Protein AF-A0A550CZZ5-F1 (afdb_monomer)

Mean predicted aligned error: 22.9 Å

Structure (mmCIF, N/CA/C/O backbone):
data_AF-A0A550CZZ5-F1
#
_entry.id   AF-A0A550CZZ5-F1
#
loop_
_atom_site.group_PDB
_atom_site.id
_atom_site.type_symbol
_atom_site.label_atom_id
_atom_site.label_alt_id
_atom_site.label_comp_id
_atom_site.label_asym_id
_atom_site.label_entity_id
_atom_site.label_seq_id
_atom_site.pdbx_PDB_ins_code
_atom_site.Cartn_x
_atom_site.Cartn_y
_atom_site.Cartn_z
_atom_site.occupancy
_atom_site.B_iso_or_equiv
_atom_site.auth_seq_id
_atom_site.auth_comp_id
_atom_site.auth_asym_id
_atom_site.auth_atom_id
_atom_site.pdbx_PDB_model_num
ATOM 1 N N . MET A 1 1 ? 23.901 -0.865 -1.458 1.00 48.06 1 MET A N 1
ATOM 2 C CA . MET A 1 1 ? 23.180 0.371 -1.838 1.00 48.06 1 MET A CA 1
ATOM 3 C C . MET A 1 1 ? 22.510 0.320 -3.220 1.00 48.06 1 MET A C 1
ATOM 5 O O . MET A 1 1 ? 21.690 1.177 -3.478 1.00 48.06 1 MET A O 1
ATOM 9 N N . ALA A 1 2 ? 22.759 -0.675 -4.088 1.00 49.06 2 ALA A N 1
ATOM 10 C CA . ALA A 1 2 ? 22.128 -0.745 -5.422 1.00 49.06 2 ALA A CA 1
ATOM 11 C C . ALA A 1 2 ? 20.669 -1.271 -5.448 1.00 49.06 2 ALA A C 1
ATOM 13 O O . ALA A 1 2 ? 19.982 -1.155 -6.454 1.00 49.06 2 ALA A O 1
ATOM 14 N N . VAL A 1 3 ? 20.180 -1.869 -4.355 1.00 57.47 3 VAL A N 1
ATOM 15 C CA . VAL A 1 3 ? 18.831 -2.473 -4.313 1.00 57.47 3 VAL A CA 1
ATOM 16 C C . VAL A 1 3 ? 17.729 -1.416 -4.157 1.00 57.47 3 VAL A C 1
ATOM 18 O O . VAL A 1 3 ? 16.624 -1.602 -4.657 1.00 57.47 3 VAL A O 1
ATOM 21 N N . THR A 1 4 ? 18.017 -0.288 -3.502 1.00 60.34 4 THR A N 1
ATOM 22 C CA . THR A 1 4 ? 17.034 0.783 -3.261 1.00 60.34 4 THR A CA 1
ATOM 23 C C . THR A 1 4 ? 16.723 1.583 -4.525 1.00 60.34 4 THR A C 1
ATOM 25 O O . THR A 1 4 ? 15.585 1.997 -4.726 1.00 60.34 4 THR A O 1
ATOM 28 N N . THR A 1 5 ? 17.700 1.747 -5.419 1.00 65.19 5 THR A N 1
ATOM 29 C CA . THR A 1 5 ? 17.531 2.470 -6.689 1.00 65.19 5 THR A CA 1
ATOM 30 C C . THR A 1 5 ? 16.675 1.694 -7.690 1.00 65.19 5 THR A C 1
ATOM 32 O O . THR A 1 5 ? 15.824 2.277 -8.356 1.00 65.19 5 THR A O 1
ATOM 35 N N . GLU A 1 6 ? 16.847 0.370 -7.758 1.00 70.38 6 GLU A N 1
ATOM 36 C CA . GLU A 1 6 ? 16.007 -0.514 -8.583 1.00 70.38 6 GLU A CA 1
ATOM 37 C C . GLU A 1 6 ? 14.552 -0.533 -8.093 1.00 70.38 6 GLU A C 1
ATOM 39 O O . GLU A 1 6 ? 13.621 -0.485 -8.898 1.00 70.38 6 GLU A O 1
ATOM 44 N N . LEU A 1 7 ? 14.350 -0.555 -6.770 1.00 75.12 7 LEU A N 1
ATOM 45 C CA . LEU A 1 7 ? 13.017 -0.517 -6.168 1.00 75.12 7 LEU A CA 1
ATOM 46 C C . LEU A 1 7 ? 12.307 0.812 -6.467 1.00 75.12 7 LEU A C 1
ATOM 48 O O . LEU A 1 7 ? 11.161 0.807 -6.905 1.00 75.12 7 LEU A O 1
ATOM 52 N N . SER A 1 8 ? 13.024 1.931 -6.336 1.00 78.31 8 SER A N 1
ATOM 53 C CA . SER A 1 8 ? 12.514 3.269 -6.659 1.00 78.31 8 SER A CA 1
ATOM 54 C C . SER A 1 8 ? 12.090 3.388 -8.132 1.00 78.31 8 SER A C 1
ATOM 56 O O . SER A 1 8 ? 11.004 3.877 -8.432 1.00 78.31 8 SER A O 1
ATOM 58 N N . SER A 1 9 ? 12.874 2.839 -9.069 1.00 81.75 9 SER A N 1
ATOM 59 C CA . SER A 1 9 ? 12.495 2.823 -10.491 1.00 81.75 9 SER A CA 1
ATOM 60 C C . SER A 1 9 ? 11.228 1.997 -10.755 1.00 81.75 9 SER A C 1
ATOM 62 O O . SER A 1 9 ? 10.367 2.388 -11.548 1.00 81.75 9 SER A O 1
ATOM 64 N N . HIS A 1 10 ? 11.079 0.861 -10.071 1.00 86.12 10 HIS A N 1
ATOM 65 C CA . HIS A 1 10 ? 9.886 0.026 -10.183 1.00 86.12 10 HIS A CA 1
ATOM 66 C C . HIS A 1 10 ? 8.635 0.740 -9.652 1.00 86.12 10 HIS A C 1
ATOM 68 O O . HIS A 1 10 ? 7.578 0.714 -10.291 1.00 86.12 10 HIS A O 1
ATOM 74 N N . ASP A 1 11 ? 8.773 1.408 -8.511 1.00 86.62 11 ASP A N 1
ATOM 75 C CA . ASP A 1 11 ? 7.702 2.159 -7.867 1.00 86.62 11 ASP A CA 1
ATOM 76 C C . ASP A 1 11 ? 7.275 3.371 -8.709 1.00 86.62 11 ASP A C 1
ATOM 78 O O . ASP A 1 11 ? 6.078 3.630 -8.831 1.00 86.62 11 ASP A O 1
ATOM 82 N N . GLU A 1 12 ? 8.207 4.043 -9.394 1.00 88.06 12 GLU A N 1
ATOM 83 C CA . GLU A 1 12 ? 7.914 5.145 -10.324 1.00 88.06 12 GLU A CA 1
ATOM 84 C C . GLU A 1 12 ? 7.058 4.672 -11.510 1.00 88.06 12 GLU A C 1
ATOM 86 O O . GLU A 1 12 ? 6.019 5.262 -11.834 1.00 88.06 12 GLU A O 1
ATOM 91 N N . VAL A 1 13 ? 7.442 3.555 -12.137 1.00 88.69 13 VAL A N 1
ATOM 92 C CA . VAL A 1 13 ? 6.692 2.976 -13.262 1.00 88.69 13 VAL A CA 1
ATOM 93 C C . VAL A 1 13 ? 5.309 2.501 -12.815 1.00 88.69 13 VAL A C 1
ATOM 95 O O . VAL A 1 13 ? 4.320 2.687 -13.536 1.00 88.69 13 VAL A O 1
ATOM 98 N N . ASN A 1 14 ? 5.217 1.891 -11.634 1.00 91.19 14 ASN A N 1
ATOM 99 C CA . ASN A 1 14 ? 3.949 1.438 -11.077 1.00 91.19 14 ASN A CA 1
ATOM 100 C C . ASN A 1 14 ? 3.030 2.606 -10.727 1.00 91.19 14 ASN A C 1
ATOM 102 O O . ASN A 1 14 ? 1.848 2.548 -11.071 1.00 91.19 14 ASN A O 1
ATOM 106 N N . LEU A 1 15 ? 3.563 3.673 -10.125 1.00 92.31 15 LEU A N 1
ATOM 107 C CA . LEU A 1 15 ? 2.806 4.879 -9.810 1.00 92.31 15 LEU A CA 1
ATOM 108 C C . LEU A 1 15 ? 2.215 5.488 -11.081 1.00 92.31 15 LEU A C 1
ATOM 110 O O . LEU A 1 15 ? 1.005 5.692 -11.156 1.00 92.31 15 LEU A O 1
ATOM 114 N N . GLY A 1 16 ? 3.031 5.685 -12.120 1.00 90.12 16 GLY A N 1
ATOM 115 C CA . GLY A 1 16 ? 2.560 6.250 -13.385 1.00 90.12 16 GLY A CA 1
ATOM 116 C C . GLY A 1 16 ? 1.458 5.408 -14.043 1.00 90.12 16 GLY A C 1
ATOM 117 O O . GLY A 1 16 ? 0.488 5.945 -14.584 1.00 90.12 16 GLY A O 1
ATOM 118 N N . ARG A 1 17 ? 1.554 4.074 -13.968 1.00 92.19 17 ARG A N 1
ATOM 119 C CA . ARG A 1 17 ? 0.509 3.164 -14.471 1.00 92.19 17 ARG A CA 1
ATOM 120 C C . ARG A 1 17 ? -0.760 3.213 -13.627 1.00 92.19 17 ARG A C 1
ATOM 122 O O . ARG A 1 17 ? -1.856 3.169 -14.188 1.00 92.19 17 ARG A O 1
ATOM 129 N N . LEU A 1 18 ? -0.618 3.268 -12.306 1.00 93.69 18 LEU A N 1
ATOM 130 C CA . LEU A 1 18 ? -1.736 3.297 -11.374 1.00 93.69 18 LEU A CA 1
ATOM 131 C C . LEU A 1 18 ? -2.516 4.605 -11.495 1.00 93.69 18 LEU A C 1
ATOM 133 O O . LEU A 1 18 ? -3.732 4.549 -11.632 1.00 93.69 18 LEU A O 1
ATOM 137 N N . VAL A 1 19 ? -1.830 5.750 -11.542 1.00 93.69 19 VAL A N 1
ATOM 138 C CA . VAL A 1 19 ? -2.453 7.072 -11.708 1.00 93.69 19 VAL A CA 1
ATOM 139 C C . VAL A 1 19 ? -3.238 7.140 -13.017 1.00 93.69 19 VAL A C 1
ATOM 141 O O . VAL A 1 19 ? -4.416 7.472 -12.992 1.00 93.69 19 VAL A O 1
ATOM 144 N N . ARG A 1 20 ? -2.659 6.705 -14.147 1.00 92.69 20 ARG A N 1
ATOM 145 C CA . ARG A 1 20 ? -3.389 6.656 -15.431 1.00 92.69 20 ARG A CA 1
ATOM 146 C C . ARG A 1 20 ? -4.609 5.741 -15.388 1.00 92.69 20 ARG A C 1
ATOM 148 O O . ARG A 1 20 ? -5.622 6.019 -16.023 1.00 92.69 20 ARG A O 1
ATOM 155 N N . ARG A 1 21 ? -4.513 4.611 -14.681 1.00 92.19 21 ARG A N 1
ATOM 156 C CA . ARG A 1 21 ? -5.641 3.687 -14.526 1.00 92.19 21 ARG A CA 1
ATOM 157 C C . ARG A 1 21 ? -6.730 4.290 -13.647 1.00 92.19 21 ARG A C 1
ATOM 159 O O . ARG A 1 21 ? -7.891 4.104 -13.978 1.00 92.19 21 ARG A O 1
ATOM 166 N N . LEU A 1 22 ? -6.351 4.982 -12.574 1.00 91.50 22 LEU A N 1
ATOM 167 C CA . LEU A 1 22 ? -7.260 5.677 -11.666 1.00 91.50 22 LEU A CA 1
ATOM 168 C C . LEU A 1 22 ? -7.986 6.817 -12.367 1.00 91.50 22 LEU A C 1
ATOM 170 O O . LEU A 1 22 ? -9.202 6.914 -12.268 1.00 91.50 22 LEU A O 1
ATOM 174 N N . GLU A 1 23 ? -7.261 7.629 -13.128 1.00 92.00 23 GLU A N 1
ATOM 175 C CA . GLU A 1 23 ? -7.839 8.680 -13.959 1.00 92.00 23 GLU A CA 1
ATOM 176 C C . GLU A 1 23 ? -8.837 8.074 -14.952 1.00 92.00 23 GLU A C 1
ATOM 178 O O . GLU A 1 23 ? -10.013 8.425 -14.953 1.00 92.00 23 GLU A O 1
ATOM 183 N N . LYS A 1 24 ? -8.422 7.042 -15.698 1.00 91.19 24 LYS A N 1
ATOM 184 C CA . LYS A 1 24 ? -9.303 6.358 -16.651 1.00 91.19 24 LYS A CA 1
ATOM 185 C C . LYS A 1 24 ? -10.518 5.706 -15.988 1.00 91.19 24 LYS A C 1
ATOM 187 O O . LYS A 1 24 ? -11.601 5.756 -16.561 1.00 91.19 24 LYS A O 1
ATOM 192 N N . SER A 1 25 ? -10.365 5.069 -14.825 1.00 85.44 25 SER A N 1
ATOM 193 C CA . SER A 1 25 ? -11.494 4.450 -14.124 1.00 85.44 25 SER A CA 1
ATOM 194 C C . SER A 1 25 ? -12.458 5.502 -13.601 1.00 85.44 25 SER A C 1
ATOM 196 O O . SER A 1 25 ? -13.657 5.304 -13.704 1.00 85.44 25 SER A O 1
ATOM 198 N N . THR A 1 26 ? -11.952 6.626 -13.105 1.00 86.19 26 THR A N 1
ATOM 199 C CA . THR A 1 26 ? -12.786 7.705 -12.562 1.00 86.19 26 THR A CA 1
ATOM 200 C C . THR A 1 26 ? -13.524 8.454 -13.672 1.00 86.19 26 THR A C 1
ATOM 202 O O . THR A 1 26 ? -14.680 8.809 -13.494 1.00 86.19 26 THR A O 1
ATOM 205 N N . SER A 1 27 ? -12.899 8.647 -14.840 1.00 82.25 27 SER A N 1
ATOM 206 C CA . SER A 1 27 ? -13.537 9.318 -15.982 1.00 82.25 27 SER A CA 1
ATOM 207 C C . SER A 1 27 ? -14.510 8.432 -16.763 1.00 82.25 27 SER A C 1
ATOM 209 O O . SER A 1 27 ? -15.440 8.950 -17.369 1.00 82.25 27 SER A O 1
ATOM 211 N N . ASN A 1 28 ? -14.279 7.116 -16.812 1.00 77.81 28 ASN A N 1
ATOM 212 C CA . ASN A 1 28 ? -15.101 6.189 -17.602 1.00 77.81 28 ASN A CA 1
ATOM 213 C C . ASN A 1 28 ? -16.228 5.542 -16.783 1.00 77.81 28 ASN A C 1
ATOM 215 O O . ASN A 1 28 ? -17.201 5.054 -17.350 1.00 77.81 28 ASN A O 1
ATOM 219 N N . THR A 1 29 ? -16.100 5.516 -15.456 1.00 74.88 29 THR A N 1
ATOM 220 C CA . THR A 1 29 ? -17.176 5.043 -14.581 1.00 74.88 29 THR A CA 1
ATOM 221 C C . THR A 1 29 ? -18.164 6.186 -14.415 1.00 74.88 29 THR A C 1
ATOM 223 O O . THR A 1 29 ? -17.949 7.100 -13.624 1.00 74.88 29 THR A O 1
ATOM 226 N N . LEU A 1 30 ? -19.231 6.157 -15.211 1.00 70.06 30 LEU A N 1
ATOM 227 C CA . LEU A 1 30 ? -20.421 6.945 -14.931 1.00 70.06 30 LEU A CA 1
ATOM 228 C C . LEU A 1 30 ? -20.970 6.419 -13.599 1.00 70.06 30 LEU A C 1
ATOM 230 O O . LEU A 1 30 ? -21.406 5.272 -13.533 1.00 70.06 30 LEU A O 1
ATOM 234 N N . TRP A 1 31 ? -20.849 7.210 -12.535 1.00 73.44 31 TRP A N 1
ATOM 235 C CA . TRP A 1 31 ? -21.354 6.872 -11.205 1.00 73.44 31 TRP A CA 1
ATOM 236 C C . TRP A 1 31 ? -22.889 6.889 -11.246 1.00 73.44 31 TRP A C 1
ATOM 238 O O . TRP A 1 31 ? -23.510 7.900 -10.931 1.00 73.44 31 TRP A O 1
ATOM 248 N N . ASP A 1 32 ? -23.476 5.810 -11.762 1.00 69.50 32 ASP A N 1
ATOM 249 C CA . ASP A 1 32 ? -24.916 5.650 -11.942 1.00 69.50 32 ASP A CA 1
ATOM 250 C C . ASP A 1 32 ? -25.594 5.354 -10.597 1.00 69.50 32 ASP A C 1
ATOM 252 O O . ASP A 1 32 ? -25.128 4.525 -9.814 1.00 69.50 32 ASP A O 1
ATOM 256 N N . ASP A 1 33 ? -26.696 6.046 -10.324 1.00 68.38 33 ASP A N 1
ATOM 257 C CA . ASP A 1 33 ? -27.400 6.005 -9.033 1.00 68.38 33 ASP A CA 1
ATOM 258 C C . ASP A 1 33 ? -28.306 4.762 -8.910 1.00 68.38 33 ASP A C 1
ATOM 260 O O . ASP A 1 33 ? -28.831 4.452 -7.842 1.00 68.38 33 ASP A O 1
ATOM 264 N N . ALA A 1 34 ? -28.483 4.024 -10.014 1.00 69.94 34 ALA A N 1
ATOM 265 C CA . ALA A 1 34 ? -29.346 2.848 -10.088 1.00 69.94 34 ALA A CA 1
ATOM 266 C C . ALA A 1 34 ? -28.875 1.687 -9.188 1.00 69.94 34 ALA A C 1
ATOM 268 O O . ALA A 1 34 ? -29.706 1.009 -8.587 1.00 69.94 34 ALA A O 1
ATOM 269 N N . ASP A 1 35 ? -27.557 1.503 -9.038 1.00 77.50 35 ASP A N 1
ATOM 270 C CA . ASP A 1 35 ? -26.944 0.406 -8.274 1.00 77.50 35 ASP A CA 1
ATOM 271 C C . ASP A 1 35 ? -26.140 0.922 -7.063 1.00 77.50 35 ASP A C 1
ATOM 273 O O . ASP A 1 35 ? -24.972 0.577 -6.859 1.00 77.50 35 ASP A O 1
ATOM 277 N N . HIS A 1 36 ? -26.790 1.735 -6.226 1.00 76.19 36 HIS A N 1
ATOM 278 C CA . HIS A 1 36 ? -26.229 2.402 -5.041 1.00 76.19 36 HIS A CA 1
ATOM 279 C C . HIS A 1 36 ? -25.258 1.563 -4.163 1.00 76.19 36 HIS A C 1
ATOM 281 O O . HIS A 1 36 ? -24.199 2.075 -3.792 1.00 76.19 36 HIS A O 1
ATOM 287 N N . PRO A 1 37 ? -25.524 0.286 -3.793 1.00 80.81 37 PRO A N 1
ATOM 288 C CA . PRO A 1 37 ? -24.574 -0.486 -2.981 1.00 80.81 37 PRO A CA 1
ATOM 289 C C . PRO A 1 37 ? -23.332 -0.940 -3.765 1.00 80.81 37 PRO A C 1
ATOM 291 O O . PRO A 1 37 ? -22.244 -1.052 -3.196 1.00 80.81 37 PRO A O 1
ATOM 294 N N . ALA A 1 38 ? -23.466 -1.207 -5.066 1.00 84.12 38 ALA A N 1
ATOM 295 C CA . ALA A 1 38 ? -22.350 -1.639 -5.900 1.00 84.12 38 ALA A CA 1
ATOM 296 C C . ALA A 1 38 ? -21.426 -0.463 -6.235 1.00 84.12 38 ALA A C 1
ATOM 298 O O . ALA A 1 38 ? -20.203 -0.602 -6.160 1.00 84.12 38 ALA A O 1
ATOM 299 N N . THR A 1 39 ? -21.998 0.704 -6.538 1.00 86.25 39 THR A N 1
ATOM 300 C CA . THR A 1 39 ? -21.242 1.939 -6.767 1.00 86.25 39 THR A CA 1
ATOM 301 C C . THR A 1 39 ? -20.531 2.400 -5.500 1.00 86.25 39 THR A C 1
ATOM 303 O O . THR A 1 39 ? -19.345 2.718 -5.573 1.00 86.25 39 THR A O 1
ATOM 306 N N . TRP A 1 40 ? -21.165 2.288 -4.326 1.00 86.50 40 TRP A N 1
ATOM 307 C CA . TRP A 1 40 ? -20.520 2.525 -3.028 1.00 86.50 40 TRP A CA 1
ATOM 308 C C . TRP A 1 40 ? -19.250 1.693 -2.820 1.00 86.50 40 TRP A C 1
ATOM 310 O O . TRP A 1 40 ? -18.176 2.220 -2.516 1.00 86.50 40 TRP A O 1
ATOM 320 N N . MET A 1 41 ? -19.350 0.377 -3.025 1.00 88.50 41 MET A N 1
ATOM 321 C CA . MET A 1 41 ? -18.202 -0.522 -2.885 1.00 88.50 41 MET A CA 1
ATOM 322 C C . MET A 1 41 ? -17.090 -0.187 -3.884 1.00 88.50 41 MET A C 1
ATOM 324 O O . MET A 1 41 ? -15.906 -0.264 -3.550 1.00 88.50 41 MET A O 1
ATOM 328 N N . GLN A 1 42 ? -17.450 0.219 -5.104 1.00 89.31 42 GLN A N 1
ATOM 329 C CA . GLN A 1 42 ? -16.478 0.668 -6.097 1.00 89.31 42 GLN A CA 1
ATOM 330 C C . GLN A 1 42 ? -15.792 1.974 -5.677 1.00 89.31 42 GLN A C 1
ATOM 332 O O . GLN A 1 42 ? -14.570 2.062 -5.820 1.00 89.31 42 GLN A O 1
ATOM 337 N N . CYS A 1 43 ? -16.517 2.940 -5.098 1.00 89.44 43 CYS A N 1
ATOM 338 C CA . CYS A 1 43 ? -15.936 4.161 -4.532 1.00 89.44 43 CYS A CA 1
ATOM 339 C C . CYS A 1 43 ? -14.879 3.824 -3.477 1.00 89.44 43 CYS A C 1
ATOM 341 O O . CYS A 1 43 ? -13.732 4.261 -3.600 1.00 89.44 43 CYS A O 1
ATOM 343 N N . LEU A 1 44 ? -15.216 2.967 -2.509 1.00 90.06 44 LEU A N 1
ATOM 344 C CA . LEU A 1 44 ? -14.279 2.529 -1.470 1.00 90.06 44 LEU A CA 1
ATOM 345 C C . LEU A 1 44 ? -13.031 1.870 -2.069 1.00 90.06 44 LEU A C 1
ATOM 347 O O . LEU A 1 44 ? -11.904 2.257 -1.751 1.00 90.06 44 LEU A O 1
ATOM 351 N N . ALA A 1 45 ? -13.212 0.949 -3.019 1.00 90.75 45 ALA A N 1
ATOM 352 C CA . ALA A 1 45 ? -12.099 0.289 -3.695 1.00 90.75 45 ALA A CA 1
ATOM 353 C C . ALA A 1 45 ? -11.218 1.274 -4.489 1.00 90.75 45 ALA A C 1
ATOM 355 O O . ALA A 1 45 ? -10.003 1.084 -4.602 1.00 90.75 45 ALA A O 1
ATOM 356 N N . THR A 1 46 ? -11.795 2.328 -5.075 1.00 91.31 46 THR A N 1
ATOM 357 C CA . THR A 1 46 ? -11.011 3.391 -5.726 1.00 91.31 46 THR A CA 1
ATOM 358 C C . THR A 1 46 ? -10.269 4.261 -4.717 1.00 91.31 46 THR A C 1
ATOM 360 O O . THR A 1 46 ? -9.107 4.592 -4.950 1.00 91.31 46 THR A O 1
ATOM 363 N N . LEU A 1 47 ? -10.873 4.547 -3.564 1.00 92.75 47 LEU A N 1
ATOM 364 C CA . LEU A 1 47 ? -10.275 5.346 -2.499 1.00 92.75 47 LEU A CA 1
ATOM 365 C C . LEU A 1 47 ? -9.073 4.634 -1.860 1.00 92.75 47 LEU A C 1
ATOM 367 O O . LEU A 1 47 ? -8.035 5.250 -1.611 1.00 92.75 47 LEU A O 1
ATOM 371 N N . GLU A 1 48 ? -9.147 3.316 -1.683 1.00 93.88 48 GLU A N 1
ATOM 372 C CA . GLU A 1 48 ? -8.002 2.500 -1.263 1.00 93.88 48 GLU A CA 1
ATOM 373 C C . GLU A 1 48 ? -6.847 2.550 -2.270 1.00 93.88 48 GLU A C 1
ATOM 375 O O . GLU A 1 48 ? -5.685 2.723 -1.890 1.00 93.88 48 GLU A O 1
ATOM 380 N N . LYS A 1 49 ? -7.147 2.469 -3.571 1.00 94.06 49 LYS A N 1
ATOM 381 C CA . LYS A 1 49 ? -6.129 2.586 -4.627 1.00 94.06 49 LYS A CA 1
ATOM 382 C C . LYS A 1 49 ? -5.472 3.969 -4.636 1.00 94.06 49 LYS A C 1
ATOM 384 O O . LYS A 1 49 ? -4.265 4.055 -4.857 1.00 94.06 49 LYS A O 1
ATOM 389 N N . VAL A 1 50 ? -6.229 5.034 -4.363 1.00 94.81 50 VAL A N 1
ATOM 390 C CA . VAL A 1 50 ? -5.697 6.400 -4.209 1.00 94.81 50 VAL A CA 1
ATOM 391 C C . VAL A 1 50 ? -4.777 6.495 -2.987 1.00 94.81 50 VAL A C 1
ATOM 393 O O . VAL A 1 50 ? -3.672 7.033 -3.095 1.00 94.81 50 VAL A O 1
ATOM 396 N N . LYS A 1 51 ? -5.162 5.909 -1.844 1.00 95.19 51 LYS A N 1
ATOM 397 C CA . LYS A 1 51 ? -4.308 5.833 -0.642 1.00 95.19 51 LYS A CA 1
ATOM 398 C C . LYS A 1 51 ? -2.993 5.106 -0.926 1.00 95.19 51 LYS A C 1
ATOM 400 O O . LYS A 1 51 ? -1.926 5.600 -0.558 1.00 95.19 51 LYS A O 1
ATOM 405 N N . TYR A 1 52 ? -3.053 3.974 -1.624 1.00 94.00 52 TYR A N 1
ATOM 406 C CA . TYR A 1 52 ? -1.860 3.231 -2.025 1.00 94.00 52 TYR A CA 1
ATOM 407 C C . TYR A 1 52 ? -0.967 4.039 -2.979 1.00 94.00 52 TYR A C 1
ATOM 409 O O . TYR A 1 52 ? 0.243 4.112 -2.774 1.00 94.00 52 TYR A O 1
ATOM 417 N N . ALA A 1 53 ? -1.549 4.721 -3.970 1.00 93.62 53 ALA A N 1
ATOM 418 C CA . ALA A 1 53 ? -0.802 5.597 -4.872 1.00 93.62 53 ALA A CA 1
ATOM 419 C C . ALA A 1 53 ? -0.088 6.737 -4.121 1.00 93.62 53 ALA A C 1
ATOM 421 O O . ALA A 1 53 ? 1.072 7.029 -4.408 1.00 93.62 53 ALA A O 1
ATOM 422 N N . ARG A 1 54 ? -0.733 7.338 -3.110 1.00 93.00 54 ARG A N 1
ATOM 423 C CA . ARG A 1 54 ? -0.105 8.343 -2.235 1.00 93.00 54 ARG A CA 1
ATOM 424 C C . ARG A 1 54 ? 1.038 7.776 -1.407 1.00 93.00 54 ARG A C 1
ATOM 426 O O . ARG A 1 54 ? 2.055 8.443 -1.236 1.00 93.00 54 ARG A O 1
ATOM 433 N N . HIS A 1 55 ? 0.879 6.560 -0.892 1.00 92.81 55 HIS A N 1
ATOM 434 C CA . HIS A 1 55 ? 1.954 5.882 -0.179 1.00 92.81 55 HIS A CA 1
ATOM 435 C C . HIS A 1 55 ? 3.167 5.661 -1.095 1.00 92.81 55 HIS A C 1
ATOM 437 O O . HIS A 1 55 ? 4.291 5.966 -0.707 1.00 92.81 55 HIS A O 1
ATOM 443 N N . LEU A 1 56 ? 2.933 5.226 -2.336 1.00 90.69 56 LEU A N 1
ATOM 444 C CA . LEU A 1 56 ? 3.985 5.028 -3.332 1.00 90.69 56 LEU A CA 1
ATOM 445 C C . LEU A 1 56 ? 4.695 6.344 -3.688 1.00 90.69 56 LEU A C 1
ATOM 447 O O . LEU A 1 56 ? 5.920 6.391 -3.718 1.00 90.69 56 LEU A O 1
ATOM 451 N N . LEU A 1 57 ? 3.938 7.431 -3.873 1.00 90.69 57 LEU A N 1
ATOM 452 C CA . LEU A 1 57 ? 4.489 8.766 -4.123 1.00 90.69 57 LEU A CA 1
ATOM 453 C C . LEU A 1 57 ? 5.361 9.252 -2.954 1.00 90.69 57 LEU A C 1
ATOM 455 O O . LEU A 1 57 ? 6.471 9.721 -3.179 1.00 90.69 57 LEU A O 1
ATOM 459 N N . ARG A 1 58 ? 4.921 9.050 -1.706 1.00 89.88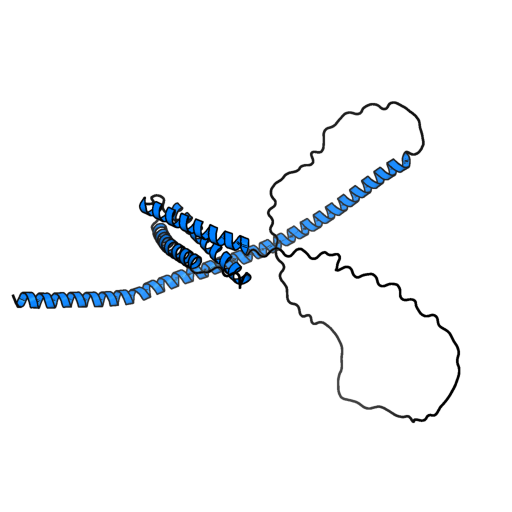 58 ARG A N 1
ATOM 460 C CA . ARG A 1 58 ? 5.715 9.389 -0.513 1.00 89.88 58 ARG A CA 1
ATOM 461 C C . ARG A 1 58 ? 7.003 8.565 -0.426 1.00 89.88 58 ARG A C 1
ATOM 463 O O . ARG A 1 58 ? 8.051 9.100 -0.082 1.00 89.88 58 ARG A O 1
ATOM 470 N N . ASN A 1 59 ? 6.941 7.274 -0.749 1.00 88.75 59 ASN A N 1
ATOM 471 C CA . ASN A 1 59 ? 8.127 6.417 -0.764 1.00 88.75 59 ASN A CA 1
ATOM 472 C C . ASN A 1 59 ? 9.124 6.858 -1.845 1.00 88.75 59 ASN A C 1
ATOM 474 O O . ASN A 1 59 ? 10.329 6.819 -1.609 1.00 88.75 59 ASN A O 1
ATOM 478 N N . LEU A 1 60 ? 8.647 7.310 -3.006 1.00 86.38 60 LEU A N 1
ATOM 479 C CA . LEU A 1 60 ? 9.505 7.855 -4.060 1.00 86.38 60 LEU A CA 1
ATOM 480 C C . LEU A 1 60 ? 10.170 9.171 -3.646 1.00 86.38 60 LEU A C 1
ATOM 482 O O . LEU A 1 60 ? 11.366 9.332 -3.872 1.00 86.38 60 LEU A O 1
ATOM 486 N N . GLU A 1 61 ? 9.432 10.075 -2.997 1.00 85.88 61 GLU A N 1
ATOM 487 C CA . GLU A 1 61 ? 9.980 11.332 -2.466 1.00 85.88 61 GLU A CA 1
ATOM 488 C C . GLU A 1 61 ? 11.068 11.083 -1.409 1.00 85.88 61 GLU A C 1
ATOM 490 O O . GLU A 1 61 ? 12.100 11.747 -1.417 1.00 85.88 61 GLU A O 1
ATOM 495 N N . LEU A 1 62 ? 10.874 10.095 -0.530 1.00 83.81 62 LEU A N 1
ATOM 496 C CA . LEU A 1 62 ? 11.841 9.748 0.519 1.00 83.81 62 LEU A CA 1
ATOM 497 C C . LEU A 1 62 ? 13.105 9.071 -0.025 1.00 83.81 62 LEU A C 1
ATOM 499 O O . LEU A 1 62 ? 14.198 9.297 0.490 1.00 83.81 62 LEU A O 1
ATOM 503 N N . ASN A 1 63 ? 12.967 8.223 -1.047 1.00 80.62 63 ASN A N 1
ATOM 504 C CA . ASN A 1 63 ? 14.092 7.475 -1.612 1.00 80.62 63 ASN A CA 1
ATOM 505 C C . ASN A 1 63 ? 14.894 8.274 -2.647 1.00 80.62 63 ASN A C 1
ATOM 507 O O . ASN A 1 63 ? 16.008 7.877 -2.986 1.00 80.62 63 ASN A O 1
ATOM 511 N N . ASN A 1 64 ? 14.343 9.373 -3.167 1.00 77.62 64 ASN A N 1
ATOM 512 C CA . ASN A 1 64 ? 14.953 10.163 -4.230 1.00 77.62 64 ASN A CA 1
ATOM 513 C C . ASN A 1 64 ? 15.350 11.555 -3.714 1.00 77.62 64 ASN A C 1
ATOM 515 O O . ASN A 1 64 ? 14.763 12.572 -4.079 1.00 77.62 64 ASN A O 1
ATOM 519 N N . VAL A 1 65 ? 16.352 11.569 -2.829 1.00 70.00 65 VAL A N 1
ATOM 520 C CA . VAL A 1 65 ? 16.867 12.774 -2.148 1.00 70.00 65 VAL A CA 1
ATOM 521 C C . VAL A 1 65 ? 17.427 13.806 -3.142 1.00 70.00 65 VAL A C 1
ATOM 523 O O . VAL A 1 65 ? 17.281 15.003 -2.914 1.00 70.00 65 VAL A O 1
ATOM 526 N N . ASP A 1 66 ? 17.956 13.353 -4.285 1.00 69.19 66 ASP A N 1
ATOM 527 C CA . ASP A 1 66 ? 18.469 14.194 -5.377 1.00 69.19 66 ASP A CA 1
ATOM 528 C C . ASP A 1 66 ? 17.532 14.172 -6.601 1.00 69.19 66 ASP A C 1
ATOM 530 O O . ASP A 1 66 ? 17.953 13.955 -7.742 1.00 69.19 66 ASP A O 1
ATOM 534 N N . ALA A 1 67 ? 16.228 14.354 -6.374 1.00 76.12 67 ALA A N 1
ATOM 535 C CA . ALA A 1 67 ? 15.246 14.348 -7.453 1.00 76.12 67 ALA A CA 1
ATOM 536 C C . ALA A 1 67 ? 15.546 15.443 -8.491 1.00 76.12 67 ALA A C 1
ATOM 538 O O . ALA A 1 67 ? 15.676 16.631 -8.181 1.00 76.12 67 ALA A O 1
ATOM 539 N N . THR A 1 68 ? 15.588 15.050 -9.764 1.00 82.19 68 THR A N 1
ATOM 540 C CA . THR A 1 68 ? 15.747 16.010 -10.862 1.00 82.19 68 THR A CA 1
ATOM 541 C C . THR A 1 68 ? 14.559 16.986 -10.901 1.00 82.19 68 THR A C 1
ATOM 543 O O . THR A 1 68 ? 13.425 16.600 -10.599 1.00 82.19 68 THR A O 1
ATOM 546 N N . PRO A 1 69 ? 14.746 18.243 -11.353 1.00 82.25 69 PRO A N 1
ATOM 547 C CA . PRO A 1 69 ? 13.655 19.221 -11.443 1.00 82.25 69 PRO A CA 1
ATOM 548 C C . PRO A 1 69 ? 12.520 18.795 -12.394 1.00 82.25 69 PRO A C 1
ATOM 550 O O . PRO A 1 69 ? 11.441 19.382 -12.384 1.00 82.25 69 PRO A O 1
ATOM 553 N N . GLN A 1 70 ? 12.751 17.794 -13.247 1.00 84.56 70 GLN A N 1
ATOM 554 C CA . GLN A 1 70 ? 11.727 17.195 -14.100 1.00 84.56 70 GLN A CA 1
ATOM 555 C C . GLN A 1 70 ? 10.889 16.149 -13.350 1.00 84.56 70 GLN A C 1
ATOM 557 O O . GLN A 1 70 ? 9.675 16.099 -13.544 1.00 84.56 70 GLN A O 1
ATOM 562 N N . GLN A 1 71 ? 11.508 15.358 -12.469 1.00 84.25 71 GLN A N 1
ATOM 563 C CA . GLN A 1 71 ? 10.809 14.392 -11.617 1.00 84.25 71 GLN A CA 1
ATOM 564 C C . GLN A 1 71 ? 9.946 15.089 -10.566 1.00 84.25 71 GLN A C 1
ATOM 566 O O . GLN A 1 71 ? 8.799 14.714 -10.364 1.00 84.25 71 GLN A O 1
ATOM 571 N N . THR A 1 72 ? 10.425 16.172 -9.957 1.00 85.25 72 THR A N 1
ATOM 572 C CA . THR A 1 72 ? 9.602 16.939 -9.005 1.00 85.25 72 THR A CA 1
ATOM 573 C C . THR A 1 72 ? 8.350 17.521 -9.666 1.00 85.25 72 THR A C 1
ATOM 575 O O . THR A 1 72 ? 7.266 17.483 -9.086 1.00 85.25 72 THR A O 1
ATOM 578 N N . LYS A 1 73 ? 8.459 17.981 -10.921 1.00 88.25 73 LYS A N 1
ATOM 579 C CA . LYS A 1 73 ? 7.304 18.413 -11.725 1.00 88.25 73 LYS A CA 1
ATOM 580 C C . LYS A 1 73 ? 6.343 17.264 -12.033 1.00 88.25 73 LYS A C 1
ATOM 582 O O . LYS A 1 73 ? 5.133 17.470 -11.970 1.00 88.25 73 LYS A O 1
ATOM 587 N N . SER A 1 74 ? 6.848 16.071 -12.360 1.00 88.19 74 SER A N 1
ATOM 588 C CA . SER A 1 74 ? 5.986 14.914 -12.635 1.00 88.19 74 SER A CA 1
ATOM 589 C C . SER A 1 74 ? 5.270 14.425 -11.372 1.00 88.19 74 SER A C 1
ATOM 591 O O . SER A 1 74 ? 4.075 14.145 -11.436 1.00 88.19 74 SER A O 1
ATOM 593 N N . TYR A 1 75 ? 5.945 14.404 -10.218 1.00 90.31 75 TYR A N 1
ATOM 594 C CA . TYR A 1 75 ? 5.333 14.087 -8.924 1.00 90.31 75 TYR A CA 1
ATOM 595 C C . TYR A 1 75 ? 4.270 15.110 -8.534 1.00 90.31 75 TYR A C 1
ATOM 597 O O . TYR A 1 75 ? 3.170 14.718 -8.151 1.00 90.31 75 TYR A O 1
ATOM 605 N N . ALA A 1 76 ? 4.537 16.406 -8.715 1.00 90.69 76 ALA A N 1
ATOM 606 C CA . ALA A 1 76 ? 3.548 17.453 -8.472 1.00 90.69 76 ALA A CA 1
ATOM 607 C C . ALA A 1 76 ? 2.308 17.299 -9.372 1.00 90.69 76 ALA A C 1
ATOM 609 O O . ALA A 1 76 ? 1.181 17.408 -8.890 1.00 90.69 76 ALA A O 1
ATOM 610 N N . ALA A 1 77 ? 2.499 16.983 -10.657 1.00 92.50 77 ALA A N 1
ATOM 611 C CA . ALA A 1 77 ? 1.394 16.717 -11.576 1.00 92.50 77 ALA A CA 1
ATOM 612 C C . ALA A 1 77 ? 0.590 15.470 -11.167 1.00 92.50 77 ALA A C 1
ATOM 614 O O . ALA A 1 77 ? -0.637 15.518 -11.120 1.00 92.50 77 ALA A O 1
ATOM 615 N N . MET A 1 78 ? 1.262 14.368 -10.813 1.00 91.25 78 MET A N 1
ATOM 616 C CA . MET A 1 78 ? 0.598 13.148 -10.334 1.00 91.25 78 MET A CA 1
ATOM 617 C C . MET A 1 78 ? -0.167 13.383 -9.029 1.00 91.25 78 MET A C 1
ATOM 619 O O . MET A 1 78 ? -1.270 12.864 -8.871 1.00 91.25 78 MET A O 1
ATOM 623 N N . LYS A 1 79 ? 0.380 14.195 -8.120 1.00 93.12 79 LYS A N 1
ATOM 624 C CA . LYS A 1 79 ? -0.289 14.599 -6.883 1.00 93.12 79 LYS A CA 1
ATOM 625 C C . LYS A 1 79 ? -1.567 15.388 -7.169 1.00 93.12 79 LYS A C 1
ATOM 627 O O . LYS A 1 79 ? -2.607 15.037 -6.631 1.00 93.12 79 LYS A O 1
ATOM 632 N N . ALA A 1 80 ? -1.521 16.362 -8.081 1.00 94.44 80 ALA A N 1
ATOM 633 C CA . ALA A 1 80 ? -2.706 17.125 -8.476 1.00 94.44 80 ALA A CA 1
ATOM 634 C C . ALA A 1 80 ? -3.814 16.231 -9.069 1.00 94.44 80 ALA A C 1
ATOM 636 O O . ALA A 1 80 ? -4.988 16.412 -8.753 1.00 94.44 80 ALA A O 1
ATOM 637 N N . VAL A 1 81 ? -3.448 15.232 -9.883 1.00 93.06 81 VAL A N 1
ATOM 638 C CA . VAL A 1 81 ? -4.410 14.250 -10.418 1.00 93.06 81 VAL A CA 1
ATOM 639 C C . VAL A 1 81 ? -5.003 13.392 -9.298 1.00 93.06 81 VAL A C 1
ATOM 641 O O . VAL A 1 81 ? -6.215 13.195 -9.260 1.00 93.06 81 VAL A O 1
ATOM 644 N N . LEU A 1 82 ? -4.176 12.901 -8.371 1.00 94.25 82 LEU A N 1
ATOM 645 C CA . LEU A 1 82 ? -4.632 12.113 -7.221 1.00 94.25 82 LEU A CA 1
ATOM 646 C C . LEU A 1 82 ? -5.586 12.905 -6.321 1.00 94.25 82 LEU A C 1
ATOM 648 O O . LEU A 1 82 ? -6.583 12.343 -5.877 1.00 94.25 82 LEU A O 1
ATOM 652 N N . ASP A 1 83 ? -5.310 14.188 -6.089 1.00 94.50 83 ASP A N 1
ATOM 653 C CA . ASP A 1 83 ? -6.164 15.073 -5.293 1.00 94.50 83 ASP A CA 1
ATOM 654 C C . ASP A 1 83 ? -7.515 15.315 -5.988 1.00 94.50 83 ASP A C 1
ATOM 656 O O . ASP A 1 83 ? -8.562 15.263 -5.343 1.00 94.50 83 ASP A O 1
ATOM 660 N N . GLY A 1 84 ? -7.516 15.498 -7.315 1.00 93.00 84 GLY A N 1
ATOM 661 C CA . GLY A 1 84 ? -8.747 15.617 -8.102 1.00 93.00 84 GLY A CA 1
ATOM 662 C C . GLY A 1 84 ? -9.592 14.339 -8.088 1.00 93.00 84 GLY A C 1
ATOM 663 O O . GLY A 1 84 ? -10.804 14.398 -7.874 1.00 93.00 84 GLY A O 1
ATOM 664 N N . VAL A 1 85 ? -8.953 13.176 -8.259 1.00 92.19 85 VAL A N 1
ATOM 665 C CA . VAL A 1 85 ? -9.633 11.874 -8.178 1.00 92.19 85 VAL A CA 1
ATOM 666 C C . VAL A 1 85 ? -10.190 11.646 -6.773 1.00 92.19 85 VAL A C 1
ATOM 668 O O . VAL A 1 85 ? -11.357 11.288 -6.645 1.00 92.19 85 VAL A O 1
ATOM 671 N N . GLU A 1 86 ? -9.413 11.906 -5.719 1.00 94.00 86 GLU A N 1
ATOM 672 C CA . GLU A 1 86 ? -9.882 11.761 -4.337 1.00 94.00 86 GLU A CA 1
ATOM 673 C C . GLU A 1 86 ? -11.098 12.646 -4.056 1.00 94.00 86 GLU A C 1
ATOM 675 O O . GLU A 1 86 ? -12.086 12.153 -3.520 1.00 94.00 86 GLU A O 1
ATOM 680 N N . ALA A 1 87 ? -11.058 13.919 -4.457 1.00 92.75 87 ALA A N 1
ATOM 681 C CA . ALA A 1 87 ? -12.174 14.838 -4.260 1.00 92.75 87 ALA A CA 1
ATOM 682 C C . ALA A 1 87 ? -13.445 14.351 -4.972 1.00 92.75 87 ALA A C 1
ATOM 684 O O . ALA A 1 87 ? -14.527 14.389 -4.389 1.00 92.75 87 ALA A O 1
ATOM 685 N N . SER A 1 88 ? -13.317 13.845 -6.204 1.00 90.12 88 SER A N 1
ATOM 686 C CA . SER A 1 88 ? -14.459 13.306 -6.953 1.00 90.12 88 SER A CA 1
ATOM 687 C C . SER A 1 88 ? -15.051 12.051 -6.303 1.00 90.12 88 SER A C 1
ATOM 689 O O . SER A 1 88 ? -16.266 11.945 -6.171 1.00 90.12 88 SER A O 1
ATOM 691 N N . VAL A 1 89 ? -14.204 11.131 -5.829 1.00 89.62 89 VAL A N 1
ATOM 692 C CA . VAL A 1 89 ? -14.649 9.890 -5.182 1.00 89.62 89 VAL A CA 1
ATOM 693 C C . VAL A 1 89 ? -15.255 10.179 -3.810 1.00 89.62 89 VAL A C 1
ATOM 695 O O . VAL A 1 89 ? -16.276 9.592 -3.482 1.00 89.62 89 VAL A O 1
ATOM 698 N N . GLN A 1 90 ? -14.692 11.113 -3.036 1.00 90.50 90 GLN A N 1
ATOM 699 C CA . GLN A 1 90 ? -15.261 11.532 -1.750 1.00 90.50 90 GLN A CA 1
ATOM 700 C C . GLN A 1 90 ? -16.604 12.255 -1.904 1.00 90.50 90 GLN A C 1
ATOM 702 O O . GLN A 1 90 ? -17.462 12.130 -1.035 1.00 90.50 90 GLN A O 1
ATOM 707 N N . ASP A 1 91 ? -16.811 13.022 -2.977 1.00 88.69 91 ASP A N 1
ATOM 708 C CA . ASP A 1 91 ? -18.112 13.650 -3.237 1.00 88.69 91 ASP A CA 1
ATOM 709 C C . ASP A 1 91 ? -19.183 12.595 -3.544 1.00 88.69 91 ASP A C 1
ATOM 711 O O . ASP A 1 91 ? -20.297 12.658 -3.024 1.00 88.69 91 ASP A O 1
ATOM 715 N N . VAL A 1 92 ? -18.825 11.571 -4.322 1.00 86.75 92 VAL A N 1
ATOM 716 C CA . VAL A 1 92 ? -19.696 10.418 -4.582 1.00 86.75 92 VAL A CA 1
ATOM 717 C C . VAL A 1 92 ? -19.922 9.606 -3.299 1.00 86.75 92 VAL A C 1
ATOM 719 O O . VAL A 1 92 ? -21.051 9.223 -3.005 1.00 86.75 92 VAL A O 1
ATOM 722 N N . GLU A 1 93 ? -18.889 9.436 -2.473 1.00 87.38 93 GLU A N 1
ATOM 723 C CA . GLU A 1 93 ? -18.981 8.784 -1.166 1.00 87.38 93 GLU A CA 1
ATOM 724 C C . GLU A 1 93 ? -19.922 9.553 -0.207 1.00 87.38 93 GLU A C 1
ATOM 726 O O . GLU A 1 93 ? -20.719 9.001 0.541 1.00 87.38 93 GLU A O 1
ATOM 731 N N . ARG A 1 94 ? -19.926 10.881 -0.226 1.00 85.88 94 ARG A N 1
ATOM 732 C CA . ARG A 1 94 ? -20.873 11.627 0.620 1.00 85.88 94 ARG A CA 1
ATOM 733 C C . ARG A 1 94 ? -22.320 11.466 0.169 1.00 85.88 94 ARG A C 1
ATOM 735 O O . ARG A 1 94 ? -23.217 11.536 1.004 1.00 85.88 94 ARG A O 1
ATOM 742 N N . LYS A 1 95 ? -22.545 11.262 -1.129 1.00 81.75 95 LYS A N 1
ATOM 743 C CA . LYS A 1 95 ? -23.883 11.091 -1.712 1.00 81.75 95 LYS A CA 1
ATOM 744 C C . LYS A 1 95 ? -24.428 9.682 -1.507 1.00 81.75 95 LYS A C 1
ATOM 746 O O . LYS A 1 95 ? -25.614 9.538 -1.244 1.00 81.75 95 LYS A O 1
ATOM 751 N N . LEU A 1 96 ? -23.555 8.679 -1.583 1.00 78.38 96 LEU A N 1
ATOM 752 C CA . LEU A 1 96 ? -23.906 7.260 -1.521 1.00 78.38 96 LEU A CA 1
ATOM 753 C C . LEU A 1 96 ? -23.697 6.631 -0.130 1.00 78.38 96 LEU A C 1
ATOM 755 O O . LEU A 1 96 ? -23.837 5.417 0.020 1.00 78.38 96 LEU A O 1
ATOM 759 N N . ALA A 1 97 ? -23.326 7.408 0.895 1.00 78.56 97 ALA A N 1
ATOM 760 C CA . ALA A 1 97 ? -23.103 6.865 2.232 1.00 78.56 97 ALA A CA 1
ATOM 761 C C . ALA A 1 97 ? -24.415 6.297 2.804 1.00 78.56 97 ALA A C 1
ATOM 763 O O . ALA A 1 97 ? -25.372 7.056 2.994 1.00 78.56 97 ALA A O 1
ATOM 764 N N . PRO A 1 98 ? -24.489 4.986 3.114 1.00 69.56 98 PRO A N 1
ATOM 765 C CA . PRO A 1 98 ? -25.682 4.417 3.720 1.00 69.56 98 PRO A CA 1
ATOM 766 C C . PRO A 1 98 ? -25.920 5.085 5.077 1.00 69.56 98 PRO A C 1
ATOM 768 O O . PRO A 1 98 ? -25.050 5.067 5.950 1.00 69.56 98 PRO A O 1
ATOM 771 N N . GLN A 1 99 ? -27.095 5.699 5.258 1.00 64.00 99 GLN A N 1
ATOM 772 C CA . GLN A 1 99 ? -27.448 6.258 6.559 1.00 64.00 99 GLN A CA 1
ATOM 773 C C . GLN A 1 99 ? -27.484 5.137 7.606 1.00 64.00 99 GLN A C 1
ATOM 775 O O . GLN A 1 99 ? -28.063 4.079 7.341 1.00 64.00 99 GLN A O 1
ATOM 780 N N . PRO A 1 100 ? -26.892 5.352 8.795 1.00 64.12 100 PRO A N 1
ATOM 781 C CA . PRO A 1 100 ? -26.905 4.352 9.847 1.00 64.12 100 PRO A CA 1
ATOM 782 C C . PRO A 1 100 ? -28.360 4.035 10.224 1.00 64.12 100 PRO A C 1
ATOM 784 O O . PRO A 1 100 ? -29.141 4.968 10.453 1.00 64.12 100 PRO A O 1
ATOM 787 N N . PRO A 1 101 ? -28.752 2.748 10.287 1.00 63.59 101 PRO A N 1
ATOM 788 C CA . PRO A 1 101 ? -30.096 2.378 10.695 1.00 63.59 101 PRO A CA 1
ATOM 789 C C . PRO A 1 101 ? -30.334 2.924 12.103 1.00 63.59 101 PRO A C 1
ATOM 791 O O . PRO A 1 101 ? -29.588 2.637 13.041 1.00 63.59 101 PRO A O 1
ATOM 794 N N . ARG A 1 102 ? -31.357 3.772 12.243 1.00 62.62 102 ARG A N 1
ATOM 795 C CA . ARG A 1 102 ? -31.774 4.287 13.547 1.00 62.62 102 ARG A CA 1
ATOM 796 C C . ARG A 1 102 ? -32.169 3.074 14.400 1.00 62.62 102 ARG A C 1
ATOM 798 O O . ARG A 1 102 ? -33.013 2.310 13.935 1.00 62.62 102 ARG A O 1
ATOM 805 N N . PRO A 1 103 ? -31.596 2.886 15.603 1.00 67.12 103 PRO A N 1
ATOM 806 C CA . PRO A 1 103 ? -31.928 1.735 16.430 1.00 67.12 103 PRO A CA 1
ATOM 807 C C . PRO A 1 103 ? -33.437 1.717 16.686 1.00 67.12 103 PRO A C 1
ATOM 809 O O . PRO A 1 103 ? -34.020 2.738 17.073 1.00 67.12 103 PRO A O 1
ATOM 812 N N . GLU A 1 104 ? -34.062 0.574 16.402 1.00 62.56 104 GLU A N 1
ATOM 813 C CA . GLU A 1 104 ? -35.483 0.355 16.645 1.00 62.56 104 GLU A CA 1
ATOM 814 C C . GLU A 1 104 ? -35.783 0.628 18.120 1.00 62.56 104 GLU A C 1
ATOM 816 O O . GLU A 1 104 ? -35.046 0.230 19.027 1.00 62.56 104 GLU A O 1
ATOM 821 N N . ARG A 1 105 ? -36.836 1.408 18.370 1.00 61.16 105 ARG A N 1
ATOM 822 C CA . ARG A 1 105 ? -37.172 1.838 19.723 1.00 61.16 105 ARG A CA 1
ATOM 823 C C . ARG A 1 105 ? -37.652 0.616 20.499 1.00 61.16 105 ARG A C 1
ATOM 825 O O . ARG A 1 105 ? -38.682 0.042 20.173 1.00 61.16 105 ARG A O 1
ATOM 832 N N . LEU A 1 106 ? -36.940 0.291 21.576 1.00 53.97 106 LEU A N 1
ATOM 833 C CA . LEU A 1 106 ? -37.191 -0.810 22.522 1.00 53.97 106 LEU A CA 1
ATOM 834 C C . LEU A 1 106 ? -38.592 -0.814 23.184 1.00 53.97 106 LEU A C 1
ATOM 836 O O . LEU A 1 106 ? -38.852 -1.627 24.063 1.00 53.97 106 LEU A O 1
ATOM 840 N N . LEU A 1 107 ? -39.490 0.093 22.795 1.00 56.34 107 LEU A N 1
ATOM 841 C CA . LEU A 1 107 ? -40.855 0.199 23.308 1.00 56.34 107 LEU A CA 1
ATOM 842 C C . LEU A 1 107 ? -41.851 -0.688 22.547 1.00 56.34 107 LEU A C 1
ATOM 844 O O . LEU A 1 107 ? -42.883 -1.023 23.116 1.00 56.34 107 LEU A O 1
ATOM 848 N N . ASP A 1 108 ? -41.527 -1.120 21.323 1.00 56.44 108 ASP A N 1
ATOM 849 C CA . ASP A 1 108 ? -42.390 -2.020 20.538 1.00 56.44 108 ASP A CA 1
ATOM 850 C C . ASP A 1 108 ? -42.160 -3.510 20.871 1.00 56.44 108 ASP A C 1
ATOM 852 O O . ASP A 1 108 ? -42.914 -4.372 20.424 1.00 56.44 108 ASP A O 1
ATOM 856 N N . GLN A 1 109 ? -41.141 -3.830 21.685 1.00 56.41 109 GLN A N 1
ATOM 857 C CA . GLN A 1 109 ? -40.803 -5.203 22.091 1.00 56.41 109 GLN A CA 1
ATOM 858 C C . GLN A 1 109 ? -41.265 -5.582 23.509 1.00 56.41 109 GLN A C 1
ATOM 860 O O . GLN A 1 109 ? -40.971 -6.689 23.961 1.00 56.41 109 GLN A O 1
ATOM 865 N N . LEU A 1 110 ? -41.989 -4.715 24.231 1.00 58.31 110 LEU A N 1
ATOM 866 C CA . LEU A 1 110 ? -42.582 -5.113 25.512 1.00 58.31 110 LEU A CA 1
ATOM 867 C C . LEU A 1 110 ? -43.922 -5.834 25.271 1.00 58.31 110 LEU A C 1
ATOM 869 O O . LEU A 1 110 ? -44.873 -5.199 24.810 1.00 58.31 110 LEU A O 1
ATOM 873 N N . PRO A 1 111 ? -44.049 -7.132 25.604 1.00 60.19 111 PRO A N 1
ATOM 874 C CA . PRO A 1 111 ? -45.336 -7.810 25.546 1.00 60.19 111 PRO A CA 1
ATOM 875 C C . PRO A 1 111 ? -46.310 -7.169 26.546 1.00 60.19 111 PRO A C 1
ATOM 877 O O . PRO A 1 111 ? -46.020 -7.071 27.740 1.00 60.19 111 PRO A O 1
ATOM 880 N N . LEU A 1 112 ? -47.475 -6.729 26.055 1.00 58.25 112 LEU A N 1
ATOM 881 C CA . LEU A 1 112 ? -48.556 -6.217 26.899 1.00 58.25 112 LEU A CA 1
ATOM 882 C C . LEU A 1 112 ? -49.026 -7.319 27.874 1.00 58.25 112 LEU A C 1
ATOM 884 O O . LEU A 1 112 ? -49.288 -8.441 27.434 1.00 58.25 112 LEU A O 1
ATOM 888 N N . PRO A 1 113 ? -49.183 -7.025 29.179 1.00 49.34 113 PRO A N 1
ATOM 889 C CA . PRO A 1 113 ? -49.683 -7.996 30.144 1.00 49.34 113 PRO A CA 1
ATOM 890 C C . PRO A 1 113 ? -51.138 -8.377 29.830 1.00 49.34 113 PRO A C 1
ATOM 892 O O . PRO A 1 113 ? -52.029 -7.527 29.788 1.00 49.34 113 PRO A O 1
ATOM 895 N N . LEU A 1 114 ? -51.370 -9.675 29.611 1.00 58.41 114 LEU A N 1
ATOM 896 C CA . LEU A 1 114 ? -52.693 -10.264 29.398 1.00 58.41 114 LEU A CA 1
ATOM 897 C C . LEU A 1 114 ? -53.533 -10.146 30.693 1.00 58.41 114 LEU A C 1
ATOM 899 O O . LEU A 1 114 ? -53.032 -10.512 31.760 1.00 58.41 114 LEU A O 1
ATOM 903 N N . PRO A 1 115 ? -54.791 -9.665 30.645 1.00 63.47 115 PRO A N 1
ATOM 904 C CA . PRO A 1 115 ? -55.640 -9.565 31.832 1.00 63.47 115 PRO A CA 1
ATOM 905 C C . PRO A 1 115 ? -55.997 -10.953 32.406 1.00 63.47 115 PRO A C 1
ATOM 907 O O . PRO A 1 115 ? -56.095 -11.925 31.651 1.00 63.47 115 PRO A O 1
ATOM 910 N N . PRO A 1 116 ? -56.202 -11.067 33.734 1.00 49.78 116 PRO A N 1
ATOM 911 C CA . PRO A 1 116 ? -56.406 -12.345 34.407 1.00 49.78 116 PRO A CA 1
ATOM 912 C C . PRO A 1 116 ? -57.684 -13.043 33.927 1.00 49.78 116 PRO A C 1
ATOM 914 O O . PRO A 1 116 ? -58.782 -12.486 33.954 1.00 49.78 116 PRO A O 1
ATOM 917 N N . ARG A 1 117 ? -57.515 -14.295 33.495 1.00 45.00 117 ARG A N 1
ATOM 918 C CA . ARG A 1 117 ? -58.586 -15.212 33.105 1.00 45.00 117 ARG A CA 1
ATOM 919 C C . ARG A 1 117 ? -59.442 -15.540 34.330 1.00 45.00 117 ARG A C 1
ATOM 921 O O . ARG A 1 117 ? -58.959 -16.169 35.263 1.00 45.00 117 ARG A O 1
ATOM 928 N N . ILE A 1 118 ? -60.702 -15.118 34.309 1.00 51.06 118 ILE A N 1
ATOM 929 C CA . ILE A 1 118 ? -61.710 -15.499 35.304 1.00 51.06 118 ILE A CA 1
ATOM 930 C C . ILE A 1 118 ? -61.999 -17.000 35.126 1.00 51.06 118 ILE A C 1
ATOM 932 O O . ILE A 1 118 ? -62.410 -17.425 34.045 1.00 51.06 118 ILE A O 1
ATOM 936 N N . GLU A 1 119 ? -61.738 -17.802 36.162 1.00 54.09 119 GLU A N 1
ATOM 937 C CA . GLU A 1 119 ? -62.180 -19.201 36.247 1.00 54.09 119 GLU A CA 1
ATOM 938 C C . GLU A 1 119 ? -63.717 -19.278 36.308 1.00 54.09 119 GLU A C 1
ATOM 940 O O . GLU A 1 119 ? -64.333 -18.514 37.055 1.00 54.09 119 GLU A O 1
ATOM 945 N N . PRO A 1 120 ? -64.366 -20.195 35.569 1.00 45.09 120 PRO A N 1
ATOM 946 C CA . PRO A 1 120 ? -65.797 -20.423 35.703 1.00 45.09 120 PRO A CA 1
ATOM 947 C C . PRO A 1 120 ? -66.118 -21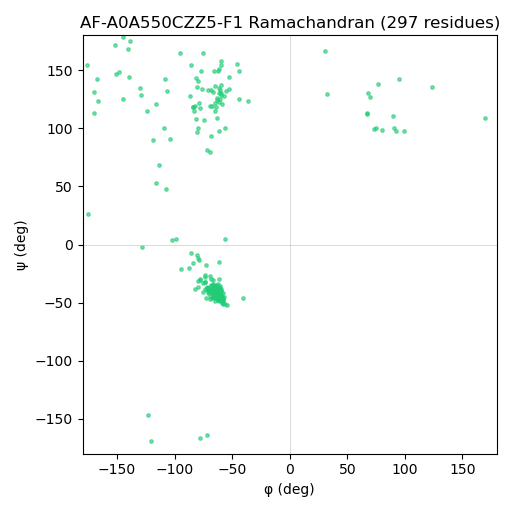.348 36.892 1.00 45.09 120 PRO A C 1
ATOM 949 O O . PRO A 1 120 ? -65.736 -22.516 36.930 1.00 45.09 120 PRO A O 1
ATOM 952 N N . THR A 1 121 ? -66.879 -20.798 37.838 1.00 37.72 121 THR A N 1
ATOM 953 C CA . THR A 1 121 ? -67.615 -21.467 38.925 1.00 37.72 121 THR A CA 1
ATOM 954 C C . THR A 1 121 ? -68.527 -22.600 38.407 1.00 37.72 121 THR A C 1
ATOM 956 O O . THR A 1 121 ? -69.138 -22.438 37.348 1.00 37.72 121 THR A O 1
ATOM 959 N N . PRO A 1 122 ? -68.691 -23.720 39.145 1.00 49.34 122 PRO A N 1
ATOM 960 C CA . PRO A 1 122 ? -69.571 -24.823 38.759 1.00 49.34 122 PRO A CA 1
ATOM 961 C C . PRO A 1 122 ? -71.039 -24.514 39.096 1.00 49.34 122 PRO A C 1
ATOM 963 O O . PRO A 1 122 ? -71.334 -23.984 40.167 1.00 49.34 122 PRO A O 1
ATOM 966 N N . ALA A 1 123 ? -71.968 -24.897 38.217 1.00 37.09 123 ALA A N 1
ATOM 967 C CA . ALA A 1 123 ? -73.405 -24.902 38.501 1.00 37.09 123 ALA A CA 1
ATOM 968 C C . ALA A 1 123 ? -74.030 -26.268 38.124 1.00 37.09 123 ALA A C 1
ATOM 970 O O . ALA A 1 123 ? -73.701 -26.790 37.055 1.00 37.09 123 ALA A O 1
ATOM 971 N N . PRO A 1 124 ? -74.888 -26.853 38.986 1.00 44.56 124 PRO A N 1
ATOM 972 C CA . PRO A 1 124 ? -75.511 -28.167 38.796 1.00 44.56 124 PRO A CA 1
ATOM 973 C C . PRO A 1 124 ? -76.927 -28.133 38.164 1.00 44.56 124 PRO A C 1
ATOM 975 O O . PRO A 1 124 ? -77.599 -27.106 38.182 1.00 44.56 124 PRO A O 1
ATOM 978 N N . ASP A 1 125 ? -77.341 -29.325 37.700 1.00 32.94 125 ASP A N 1
ATOM 979 C CA . ASP A 1 125 ? -78.702 -29.882 37.489 1.00 32.94 125 ASP A CA 1
ATOM 980 C C . ASP A 1 125 ? -79.563 -29.521 36.240 1.00 32.94 125 ASP A C 1
ATOM 982 O O . ASP A 1 125 ? -80.222 -28.491 36.190 1.00 32.94 125 ASP A O 1
ATOM 986 N N . GLN A 1 126 ? -79.535 -30.442 35.242 1.00 34.75 126 GLN A N 1
ATOM 987 C CA . GLN A 1 126 ? -80.611 -31.244 34.561 1.00 34.75 126 GLN A CA 1
ATOM 988 C C . GLN A 1 126 ? -82.076 -30.716 34.377 1.00 34.75 126 GLN A C 1
ATOM 990 O O . GLN A 1 126 ? -82.448 -29.798 35.097 1.00 34.75 126 GLN A O 1
ATOM 995 N N . PRO A 1 127 ? -82.988 -31.318 33.531 1.00 44.03 127 PRO A N 1
ATOM 996 C CA . PRO A 1 127 ? -82.943 -32.599 32.761 1.00 44.03 127 PRO A CA 1
ATOM 997 C C . PRO A 1 127 ? -83.630 -32.665 31.341 1.00 44.03 127 PRO A C 1
ATOM 999 O O . PRO A 1 127 ? -84.400 -31.794 30.948 1.00 44.03 127 PRO A O 1
ATOM 1002 N N . THR A 1 128 ? -83.510 -33.851 30.693 1.00 32.47 128 THR A N 1
ATOM 1003 C CA . THR A 1 128 ? -84.428 -34.537 29.709 1.00 32.47 128 THR A CA 1
ATOM 1004 C C . THR A 1 128 ? -84.468 -34.039 28.239 1.00 32.47 128 THR A C 1
ATOM 1006 O O . THR A 1 128 ? -84.518 -32.843 28.011 1.00 32.47 128 THR A O 1
ATOM 1009 N N . ARG A 1 129 ? -84.515 -34.860 27.164 1.00 36.75 129 ARG A N 1
ATOM 1010 C CA . ARG A 1 129 ? -84.965 -36.260 26.977 1.00 36.75 129 ARG A CA 1
ATOM 1011 C C . ARG A 1 129 ? -84.530 -36.855 25.603 1.00 36.75 129 ARG A C 1
ATOM 1013 O O . ARG A 1 129 ? -84.561 -36.137 24.615 1.00 36.75 129 ARG A O 1
ATOM 1020 N N . GLU A 1 130 ? -84.165 -38.148 25.634 1.00 35.59 130 GLU A N 1
ATOM 1021 C CA . GLU A 1 130 ? -84.260 -39.286 24.669 1.00 35.59 130 GLU A CA 1
ATOM 1022 C C . GLU A 1 130 ? -84.173 -39.072 23.136 1.00 35.59 130 GLU A C 1
ATOM 1024 O O . GLU A 1 130 ? -84.975 -38.343 22.569 1.00 35.59 130 GLU A O 1
ATOM 1029 N N . ASP A 1 131 ? -83.305 -39.829 22.435 1.00 32.19 131 ASP A N 1
ATOM 1030 C CA . ASP A 1 131 ? -83.720 -41.130 21.860 1.00 32.19 131 ASP A CA 1
ATOM 1031 C C . ASP A 1 131 ? -82.561 -42.004 21.296 1.00 32.19 131 ASP A C 1
ATOM 1033 O O . ASP A 1 131 ? -81.736 -41.558 20.505 1.00 32.19 131 ASP A O 1
ATOM 1037 N N . ILE A 1 132 ? -82.588 -43.275 21.726 1.00 33.75 132 ILE A N 1
ATOM 1038 C CA . ILE A 1 132 ? -82.263 -44.554 21.046 1.00 33.75 132 ILE A CA 1
ATOM 1039 C C . ILE A 1 132 ? -80.808 -44.900 20.614 1.00 33.75 132 ILE A C 1
ATOM 1041 O O . ILE A 1 132 ? -80.223 -44.369 19.677 1.00 33.75 132 ILE A O 1
ATOM 1045 N N . ALA A 1 133 ? -80.295 -45.932 21.305 1.00 37.47 133 ALA A N 1
ATOM 1046 C CA . ALA A 1 133 ? -79.113 -46.789 21.079 1.00 37.47 133 ALA A CA 1
ATOM 1047 C C . ALA A 1 133 ? -79.397 -47.878 19.983 1.00 37.47 133 ALA A C 1
ATOM 1049 O O . ALA A 1 133 ? -80.452 -47.763 19.362 1.00 37.47 133 ALA A O 1
ATOM 1050 N N . PRO A 1 134 ? -78.614 -48.974 19.742 1.00 43.84 134 PRO A N 1
ATOM 1051 C CA . PRO A 1 134 ? -77.491 -49.549 20.514 1.00 43.84 134 PRO A CA 1
ATOM 1052 C C . PRO A 1 134 ? -76.267 -50.105 19.719 1.00 43.84 134 PRO A C 1
ATOM 1054 O O . PRO A 1 134 ? -76.307 -50.292 18.508 1.00 43.84 134 PRO A O 1
ATOM 1057 N N . GLY A 1 135 ? -75.169 -50.385 20.450 1.00 34.78 135 GLY A N 1
ATOM 1058 C CA . GLY A 1 135 ? -73.940 -51.094 20.004 1.00 34.78 135 GLY A CA 1
ATOM 1059 C C . GLY A 1 135 ? -74.125 -52.612 19.773 1.00 34.78 135 GLY A C 1
ATOM 1060 O O . GLY A 1 135 ? -75.280 -53.033 19.686 1.00 34.78 135 GLY A O 1
ATOM 1061 N N . PRO A 1 136 ? -73.058 -53.458 19.673 1.00 49.53 136 PRO A N 1
ATOM 1062 C CA . PRO A 1 136 ? -72.103 -53.748 20.782 1.00 49.53 136 PRO A CA 1
ATOM 1063 C C . PRO A 1 136 ? -70.617 -54.063 20.363 1.00 49.53 136 PRO A C 1
ATOM 1065 O O . PRO A 1 136 ? -70.361 -54.386 19.212 1.00 49.53 136 PRO A O 1
ATOM 1068 N N . ILE A 1 137 ? -69.570 -53.736 21.148 1.00 36.41 137 ILE A N 1
ATOM 1069 C CA . ILE A 1 137 ? -68.784 -54.489 22.186 1.00 36.41 137 ILE A CA 1
ATOM 1070 C C . ILE A 1 137 ? -67.859 -55.646 21.700 1.00 36.41 137 ILE A C 1
ATOM 1072 O O . ILE A 1 137 ? -68.344 -56.615 21.128 1.00 36.41 137 ILE A O 1
ATOM 1076 N N . GLY A 1 138 ? -66.573 -55.584 22.116 1.00 29.98 138 GLY A N 1
ATOM 1077 C CA . GLY A 1 138 ? -65.619 -56.708 22.333 1.00 29.98 138 GLY A CA 1
ATOM 1078 C C . GLY A 1 138 ? -64.695 -57.026 21.142 1.00 29.98 138 GLY A C 1
ATOM 1079 O O . GLY A 1 138 ? -65.144 -56.961 20.012 1.00 29.98 138 GLY A O 1
ATOM 1080 N N . ASP A 1 139 ? -63.415 -57.400 21.249 1.00 28.50 139 ASP A N 1
ATOM 1081 C CA . ASP A 1 139 ? -62.640 -57.937 22.370 1.00 28.50 139 ASP A CA 1
ATOM 1082 C C . ASP A 1 139 ? -61.145 -58.108 21.945 1.00 28.50 139 ASP A C 1
ATOM 1084 O O . ASP A 1 139 ? -60.861 -58.330 20.770 1.00 28.50 139 ASP A O 1
ATOM 1088 N N . LEU A 1 140 ? -60.228 -58.070 22.924 1.00 31.80 140 LEU A N 1
ATOM 1089 C CA . LEU A 1 140 ? -58.975 -58.861 23.052 1.00 31.80 140 LEU A CA 1
ATOM 1090 C C . LEU A 1 140 ? -57.759 -58.691 22.084 1.00 31.80 140 LEU A C 1
ATOM 1092 O O . LEU A 1 140 ? -57.721 -59.167 20.955 1.00 31.80 140 LEU A O 1
ATOM 1096 N N . ILE A 1 141 ? -56.667 -58.158 22.658 1.00 36.94 141 ILE A N 1
ATOM 1097 C CA . ILE A 1 141 ? -55.218 -58.400 22.377 1.00 36.94 141 ILE A CA 1
ATOM 1098 C C . ILE A 1 141 ? -54.822 -59.651 23.233 1.00 36.94 141 ILE A C 1
ATOM 1100 O O . ILE A 1 141 ? -55.508 -59.801 24.250 1.00 36.94 141 ILE A O 1
ATOM 1104 N N . PRO A 1 142 ? -53.805 -60.542 22.988 1.00 45.03 142 PRO A N 1
ATOM 1105 C CA . PRO A 1 142 ? -52.431 -60.280 22.493 1.00 45.03 142 PRO A CA 1
ATOM 1106 C C . PRO A 1 142 ? -51.704 -61.401 21.693 1.00 45.03 142 PRO A C 1
ATOM 1108 O O . PRO A 1 142 ? -52.133 -62.551 21.676 1.00 45.03 142 PRO A O 1
ATOM 1111 N N . SER A 1 143 ? -50.536 -61.088 21.101 1.00 32.00 143 SER A N 1
ATOM 1112 C CA . SER A 1 143 ? -49.259 -61.841 21.251 1.00 32.00 143 SER A CA 1
ATOM 1113 C C . SER A 1 143 ? -48.186 -61.365 20.250 1.00 32.00 143 SER A C 1
ATOM 1115 O O . SER A 1 143 ? -48.268 -61.631 19.054 1.00 32.00 143 SER A O 1
ATOM 1117 N N . GLU A 1 144 ? -47.172 -60.675 20.777 1.00 38.53 144 GLU A N 1
ATOM 1118 C CA . GLU A 1 144 ? -45.815 -60.489 20.221 1.00 38.53 144 GLU A CA 1
ATOM 1119 C C . GLU A 1 144 ? -44.997 -61.798 20.427 1.00 38.53 144 GLU A C 1
ATOM 1121 O O . GLU A 1 144 ? -45.432 -62.622 21.239 1.00 38.53 144 GLU A O 1
ATOM 1126 N N . PRO A 1 145 ? -43.838 -62.044 19.767 1.00 41.78 145 PRO A N 1
ATOM 1127 C CA . PRO A 1 145 ? -42.589 -61.389 20.202 1.00 41.78 145 PRO A CA 1
ATOM 1128 C C . PRO A 1 145 ? -41.547 -61.152 19.088 1.00 41.78 145 PRO A C 1
ATOM 1130 O O . PRO A 1 145 ? -41.378 -61.981 18.191 1.00 41.78 145 PRO A O 1
ATOM 1133 N N . GLY A 1 146 ? -40.771 -60.062 19.168 1.00 27.70 146 GLY A N 1
ATOM 1134 C CA . GLY A 1 146 ? -39.731 -59.869 18.152 1.00 27.70 146 GLY A CA 1
ATOM 1135 C C . GLY A 1 146 ? -38.745 -58.709 18.233 1.00 27.70 146 GLY A C 1
ATOM 1136 O O . GLY A 1 146 ? -38.197 -58.371 17.194 1.00 27.70 146 GLY A O 1
ATOM 1137 N N . GLN A 1 147 ? -38.451 -58.188 19.428 1.00 30.25 147 GLN A N 1
ATOM 1138 C CA . GLN A 1 147 ? -37.149 -57.596 19.793 1.00 30.25 147 GLN A CA 1
ATOM 1139 C C . GLN A 1 147 ? -36.930 -56.071 19.600 1.00 30.25 147 GLN A C 1
ATOM 1141 O O . GLN A 1 147 ? -36.444 -55.594 18.581 1.00 30.25 147 GLN A O 1
ATOM 1146 N N . ALA A 1 148 ? -37.120 -55.396 20.745 1.00 29.73 148 ALA A N 1
ATOM 1147 C CA . ALA A 1 148 ? -36.302 -54.335 21.358 1.00 29.73 148 ALA A CA 1
ATOM 1148 C C . ALA A 1 148 ? -36.558 -52.846 21.014 1.00 29.73 148 ALA A C 1
ATOM 1150 O O . ALA A 1 148 ? -36.187 -52.328 19.966 1.00 29.73 148 ALA A O 1
ATOM 1151 N N . SER A 1 149 ? -37.066 -52.152 22.039 1.00 31.67 149 SER A N 1
ATOM 1152 C CA . SER A 1 149 ? -37.200 -50.696 22.243 1.00 31.67 149 SER A CA 1
ATOM 1153 C C . SER A 1 149 ? -36.420 -50.309 23.538 1.00 31.67 149 SER A C 1
ATOM 1155 O O . SER A 1 149 ? -35.917 -51.218 24.200 1.00 31.67 149 SER A O 1
ATOM 1157 N N . PRO A 1 150 ? -36.539 -49.085 24.107 1.00 56.97 150 PRO A N 1
ATOM 1158 C CA . PRO A 1 150 ? -35.984 -47.745 23.790 1.00 56.97 150 PRO A CA 1
ATOM 1159 C C . PRO A 1 150 ? -35.199 -47.215 25.057 1.00 56.97 150 PRO A C 1
ATOM 1161 O O . PRO A 1 150 ? -34.692 -48.085 25.766 1.00 56.97 150 PRO A O 1
ATOM 1164 N N . PRO A 1 151 ? -35.086 -45.916 25.476 1.00 46.75 151 PRO A N 1
ATOM 1165 C CA . PRO A 1 151 ? -35.504 -44.622 24.904 1.00 46.75 151 PRO A CA 1
ATOM 1166 C C . PRO A 1 151 ? -34.507 -43.431 25.024 1.00 46.75 151 PRO A C 1
ATOM 1168 O O . PRO A 1 151 ? -33.506 -43.482 25.725 1.00 46.75 151 PRO A O 1
ATOM 1171 N N . ALA A 1 152 ? -34.932 -42.329 24.390 1.00 36.06 152 ALA A N 1
ATOM 1172 C CA . ALA A 1 152 ? -34.696 -40.917 24.712 1.00 36.06 152 ALA A CA 1
ATOM 1173 C C . ALA A 1 152 ? -33.282 -40.310 24.583 1.00 36.06 152 ALA A C 1
ATOM 1175 O O . ALA A 1 152 ? -32.314 -40.739 25.198 1.00 36.06 152 ALA A O 1
ATOM 1176 N N . ASP A 1 153 ? -33.282 -39.166 23.891 1.00 29.22 153 ASP A N 1
ATOM 1177 C CA . ASP A 1 153 ? -32.793 -37.865 24.368 1.00 29.22 153 ASP A CA 1
ATOM 1178 C C . ASP A 1 153 ? -31.700 -37.182 23.517 1.00 29.22 153 ASP A C 1
ATOM 1180 O O . ASP A 1 153 ? -30.703 -37.774 23.114 1.00 29.22 153 ASP A O 1
ATOM 1184 N N . LEU A 1 154 ? -31.922 -35.876 23.337 1.00 36.09 154 LEU A N 1
ATOM 1185 C CA . LEU A 1 154 ? -30.962 -34.805 23.042 1.00 36.09 154 LEU A CA 1
ATOM 1186 C C . LEU A 1 154 ? -30.611 -34.408 21.583 1.00 36.09 154 LEU A C 1
ATOM 1188 O O . LEU A 1 154 ? -29.685 -34.904 20.952 1.00 36.09 154 LEU A O 1
ATOM 1192 N N . LEU A 1 155 ? -31.275 -33.311 21.187 1.00 32.22 155 LEU A N 1
ATOM 1193 C CA . LEU A 1 155 ? -30.697 -32.055 20.670 1.00 32.22 155 LEU A CA 1
ATOM 1194 C C . LEU A 1 155 ? -30.135 -32.009 19.234 1.00 32.22 155 LEU A C 1
ATOM 1196 O O . LEU A 1 155 ? -28.961 -32.250 18.972 1.00 32.22 155 LEU A O 1
ATOM 1200 N N . SER A 1 156 ? -30.957 -31.461 18.335 1.00 40.69 156 SER A N 1
ATOM 1201 C CA . SER A 1 156 ? -30.480 -30.497 17.328 1.00 40.69 156 SER A CA 1
ATOM 1202 C C . SER A 1 156 ? -30.290 -29.121 17.989 1.00 40.69 156 SER A C 1
ATOM 1204 O O . SER A 1 156 ? -31.065 -28.777 18.885 1.00 40.69 156 SER A O 1
ATOM 1206 N N . PRO A 1 157 ? -29.336 -28.298 17.518 1.00 44.00 157 PRO A N 1
ATOM 1207 C CA . PRO A 1 157 ? -29.801 -27.074 16.872 1.00 44.00 157 PRO A CA 1
ATOM 1208 C C . PRO A 1 157 ? -29.026 -26.679 15.608 1.00 44.00 157 PRO A C 1
ATOM 1210 O O . PRO A 1 157 ? -27.811 -26.815 15.484 1.00 44.00 157 PRO A O 1
ATOM 1213 N N . SER A 1 158 ? -29.818 -26.131 14.694 1.00 43.16 158 SER A N 1
ATOM 1214 C CA . SER A 1 158 ? -29.461 -25.230 13.608 1.00 43.16 158 SER A CA 1
ATOM 1215 C C . SER A 1 158 ? -29.086 -23.860 14.178 1.00 43.16 158 SER A C 1
ATOM 1217 O O . SER A 1 158 ? -29.879 -23.339 14.958 1.00 43.16 158 SER A O 1
ATOM 1219 N N . THR A 1 159 ? -27.972 -23.254 13.744 1.00 35.66 159 THR A N 1
ATOM 1220 C CA . THR A 1 159 ? -27.807 -21.786 13.765 1.00 35.66 159 THR A CA 1
ATOM 1221 C C . THR A 1 159 ? -26.620 -21.295 12.929 1.00 35.66 159 THR A C 1
ATOM 1223 O O . THR A 1 159 ? -25.468 -21.664 13.154 1.00 35.66 159 THR A O 1
ATOM 1226 N N . GLU A 1 160 ? -26.932 -20.399 11.988 1.00 40.72 160 GLU A N 1
ATOM 1227 C CA . GLU A 1 160 ? -26.083 -19.283 11.559 1.00 40.72 160 GLU A CA 1
ATOM 1228 C C . GLU A 1 160 ? -25.456 -18.551 12.755 1.00 40.72 160 GLU A C 1
ATOM 1230 O O . GLU A 1 160 ? -26.119 -18.364 13.778 1.00 40.72 160 GLU A O 1
ATOM 1235 N N . PRO A 1 161 ? -24.256 -17.980 12.578 1.00 39.50 161 PRO A N 1
ATOM 1236 C CA . PRO A 1 161 ? -23.884 -16.764 13.267 1.00 39.50 161 PRO A CA 1
ATOM 1237 C C . PRO A 1 161 ? -23.827 -15.603 12.275 1.00 39.50 161 PRO A C 1
ATOM 1239 O O . PRO A 1 161 ? -22.854 -15.384 11.552 1.00 39.50 161 PRO A O 1
ATOM 1242 N N . THR A 1 162 ? -24.914 -14.839 12.300 1.00 32.16 162 THR A N 1
ATOM 1243 C CA . THR A 1 162 ? -24.958 -13.404 12.053 1.00 32.16 162 THR A CA 1
ATOM 1244 C C . THR A 1 162 ? -23.812 -12.714 12.796 1.00 32.16 162 THR A C 1
ATOM 1246 O O . THR A 1 162 ? -23.659 -12.857 14.007 1.00 32.16 162 THR A O 1
ATOM 1249 N N . SER A 1 163 ? -23.014 -11.952 12.057 1.00 42.31 163 SER A N 1
ATOM 1250 C CA . SER A 1 163 ? -21.995 -11.054 12.592 1.00 42.31 163 SER A CA 1
ATOM 1251 C C . SER A 1 163 ? -22.637 -9.701 12.905 1.00 42.31 163 SER A C 1
ATOM 1253 O O . SER A 1 163 ? -23.233 -9.115 12.001 1.00 42.31 163 SER A O 1
ATOM 1255 N N . PRO A 1 164 ? -22.485 -9.155 14.121 1.00 43.31 164 PRO A N 1
ATOM 1256 C CA . PRO A 1 164 ? -22.618 -7.727 14.332 1.00 43.31 164 PRO A CA 1
ATOM 1257 C C . PRO A 1 164 ? -21.263 -7.077 14.612 1.00 43.31 164 PRO A C 1
ATOM 1259 O O . PRO A 1 164 ? -20.370 -7.625 15.254 1.00 43.31 164 PRO A O 1
ATOM 1262 N N . SER A 1 165 ? -21.173 -5.885 14.051 1.00 35.72 165 SER A N 1
ATOM 1263 C CA . SER A 1 165 ? -20.069 -4.952 13.984 1.00 35.72 165 SER A CA 1
ATOM 1264 C C . SER A 1 165 ? -19.526 -4.467 15.330 1.00 35.72 165 SER A C 1
ATOM 1266 O O . SER A 1 165 ? -20.254 -4.326 16.312 1.00 35.72 165 SER A O 1
ATOM 1268 N N . ASP A 1 166 ? 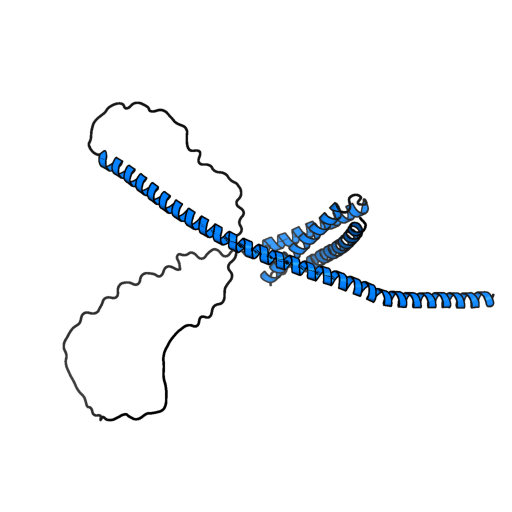-18.252 -4.078 15.278 1.00 41.16 166 ASP A N 1
ATOM 1269 C CA . ASP A 1 166 ? -17.627 -3.034 16.094 1.00 41.16 166 ASP A CA 1
ATOM 1270 C C . ASP A 1 166 ? -18.473 -1.751 16.180 1.00 41.16 166 ASP A C 1
ATOM 1272 O O . ASP A 1 166 ? -19.173 -1.381 15.229 1.00 41.16 166 ASP A O 1
ATOM 1276 N N . PRO A 1 167 ? -18.276 -0.974 17.258 1.00 44.00 167 PRO A N 1
ATOM 1277 C CA . PRO A 1 167 ? -17.708 0.349 17.018 1.00 44.00 167 PRO A CA 1
ATOM 1278 C C . PRO A 1 167 ? -16.420 0.602 17.815 1.00 44.00 167 PRO A C 1
ATOM 1280 O O . PRO A 1 167 ? -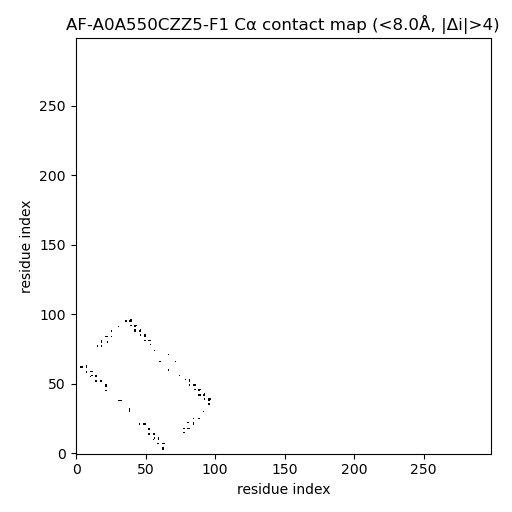16.422 0.779 19.032 1.00 44.00 167 PRO A O 1
ATOM 1283 N N . THR A 1 168 ? -15.325 0.755 17.068 1.00 35.38 168 THR A N 1
ATOM 1284 C CA . THR A 1 168 ? -14.161 1.539 17.483 1.00 35.38 168 THR A CA 1
ATOM 1285 C C . THR A 1 168 ? -14.520 3.022 17.377 1.00 35.38 168 THR A C 1
ATOM 1287 O O . THR A 1 168 ? -14.604 3.574 16.281 1.00 35.38 168 THR A O 1
ATOM 1290 N N . ALA A 1 169 ? -14.711 3.675 18.521 1.00 36.72 169 ALA A N 1
ATOM 1291 C CA . ALA A 1 169 ? -14.593 5.120 18.663 1.00 36.72 169 ALA A CA 1
ATOM 1292 C C . ALA A 1 169 ? -13.437 5.397 19.630 1.00 36.72 169 ALA A C 1
ATOM 1294 O O . ALA A 1 169 ? -13.425 4.917 20.764 1.00 36.72 169 ALA A O 1
ATOM 1295 N N . ALA A 1 170 ? -12.441 6.133 19.143 1.00 44.00 170 ALA A N 1
ATOM 1296 C CA . ALA A 1 170 ? -11.318 6.625 19.925 1.00 44.00 170 ALA A CA 1
ATOM 1297 C C . ALA A 1 170 ? -11.814 7.530 21.071 1.00 44.00 170 ALA A C 1
ATOM 1299 O O . ALA A 1 170 ? -12.679 8.374 20.829 1.00 44.00 170 ALA A O 1
ATOM 1300 N N . PRO A 1 171 ? -11.280 7.413 22.300 1.00 44.06 171 PRO A N 1
ATOM 1301 C CA . PRO A 1 171 ? -11.520 8.414 23.322 1.00 44.06 171 PRO A CA 1
ATOM 1302 C C . PRO A 1 171 ? -10.571 9.596 23.095 1.00 44.06 171 PRO A C 1
ATOM 1304 O O . PRO A 1 171 ? -9.367 9.502 23.338 1.00 44.06 171 PRO A O 1
ATOM 1307 N N . ASP A 1 172 ? -11.131 10.715 22.639 1.00 31.39 172 ASP A N 1
ATOM 1308 C CA . ASP A 1 172 ? -10.502 12.023 22.786 1.00 31.39 172 ASP A CA 1
ATOM 1309 C C . ASP A 1 172 ? -10.348 12.347 24.280 1.00 31.39 172 ASP A C 1
ATOM 1311 O O . ASP A 1 172 ? -11.268 12.221 25.093 1.00 31.39 172 ASP A O 1
ATOM 1315 N N . LEU A 1 173 ? -9.136 12.758 24.635 1.00 44.22 173 LEU A N 1
ATOM 1316 C CA . LEU A 1 173 ? -8.742 13.226 25.954 1.00 44.22 173 LEU A CA 1
ATOM 1317 C C . LEU A 1 173 ? -9.422 14.567 26.264 1.00 44.22 173 LEU A C 1
ATOM 1319 O O . LEU A 1 173 ? -8.874 15.628 25.977 1.00 44.22 173 LEU A O 1
ATOM 1323 N N . THR A 1 174 ? -10.571 14.538 26.933 1.00 37.25 174 THR A N 1
ATOM 1324 C CA . THR A 1 174 ? -11.050 15.686 27.716 1.00 37.25 174 THR A CA 1
ATOM 1325 C C . THR A 1 174 ? -11.189 15.292 29.176 1.00 37.25 174 THR A C 1
ATOM 1327 O O . THR A 1 174 ? -12.219 14.815 29.643 1.00 37.25 174 THR A O 1
ATOM 1330 N N . THR A 1 175 ? -10.089 15.502 29.893 1.00 43.22 175 THR A N 1
ATOM 1331 C CA . THR 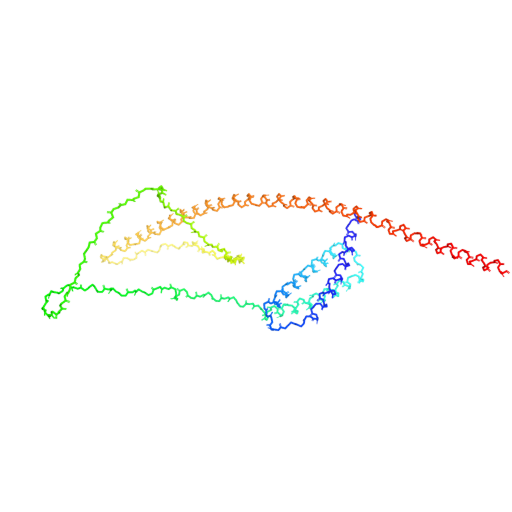A 1 175 ? -9.984 15.526 31.348 1.00 43.22 175 THR A CA 1
ATOM 1332 C C . THR A 1 175 ? -10.945 16.566 31.929 1.00 43.22 175 THR A C 1
ATOM 1334 O O . THR A 1 175 ? -10.632 17.752 31.974 1.00 43.22 175 THR A O 1
ATOM 1337 N N . THR A 1 176 ? -12.097 16.129 32.432 1.00 37.88 176 THR A N 1
ATOM 1338 C CA . THR A 1 176 ? -12.857 16.870 33.448 1.00 37.88 176 THR A CA 1
ATOM 1339 C C . THR A 1 176 ? -12.649 16.174 34.784 1.00 37.88 176 THR A C 1
ATOM 1341 O O . THR A 1 176 ? -13.362 15.235 35.134 1.00 37.88 176 THR A O 1
ATOM 1344 N N . MET A 1 177 ? -11.626 16.610 35.521 1.00 51.34 177 MET A N 1
ATOM 1345 C CA . MET A 1 177 ? -11.498 16.279 36.937 1.00 51.34 177 MET A CA 1
ATOM 1346 C C . MET A 1 177 ? -12.608 16.999 37.717 1.00 51.34 177 MET A C 1
ATOM 1348 O O . MET A 1 177 ? -12.756 18.211 37.540 1.00 51.34 177 MET A O 1
ATOM 1352 N N . PRO A 1 178 ? -13.344 16.344 38.629 1.00 41.47 178 PRO A N 1
ATOM 1353 C CA . PRO A 1 178 ? -13.988 17.064 39.709 1.00 41.47 178 PRO A CA 1
ATOM 1354 C C . PRO A 1 178 ? -12.920 17.345 40.770 1.00 41.47 178 PRO A C 1
ATOM 1356 O O . PRO A 1 178 ? -12.543 16.478 41.557 1.00 41.47 178 PRO A O 1
ATOM 1359 N N . THR A 1 179 ? -12.402 18.571 40.766 1.00 38.31 179 THR A N 1
ATOM 1360 C CA . THR A 1 179 ? -11.616 19.127 41.870 1.00 38.31 179 THR A CA 1
ATOM 1361 C C . THR A 1 179 ? -12.498 19.173 43.116 1.00 38.31 179 THR A C 1
ATOM 1363 O O . THR A 1 179 ? -13.298 20.088 43.298 1.00 38.31 179 THR A O 1
ATOM 1366 N N . LEU A 1 180 ? -12.364 18.169 43.979 1.00 46.66 180 LEU A N 1
ATOM 1367 C CA . LEU A 1 180 ? -12.752 18.280 45.377 1.00 46.66 180 LEU A CA 1
ATOM 1368 C C . LEU A 1 180 ? -11.621 18.975 46.146 1.00 46.66 180 LEU A C 1
ATOM 1370 O O . LEU A 1 180 ? -10.451 18.692 45.907 1.00 46.66 180 LEU A O 1
ATOM 1374 N N . LEU A 1 181 ? -12.028 19.810 47.110 1.00 39.72 181 LEU A N 1
ATOM 1375 C CA . LEU A 1 181 ? -11.265 20.421 48.212 1.00 39.72 181 LEU A CA 1
ATOM 1376 C C . LEU A 1 181 ? -10.790 21.875 48.011 1.00 39.72 181 LEU A C 1
ATOM 1378 O O . LEU A 1 181 ? -9.706 22.166 47.514 1.00 39.72 181 LEU A O 1
ATOM 1382 N N . SER A 1 182 ? -11.571 22.798 48.580 1.00 34.38 182 SER A N 1
ATOM 1383 C CA . SER A 1 182 ? -11.034 23.931 49.345 1.00 34.38 182 SER A CA 1
ATOM 1384 C C . SER A 1 182 ? -11.741 24.003 50.709 1.00 34.38 182 SER A C 1
ATOM 1386 O O . SER A 1 182 ? -12.972 23.957 50.744 1.00 34.38 182 SER A O 1
ATOM 1388 N N . PRO A 1 183 ? -10.996 24.068 51.832 1.00 50.88 183 PRO A N 1
ATOM 1389 C CA . PRO A 1 183 ? -11.548 24.121 53.182 1.00 50.88 183 PRO A CA 1
ATOM 1390 C C . PRO A 1 183 ? -11.923 25.561 53.557 1.00 50.88 183 PRO A C 1
ATOM 1392 O O . PRO A 1 183 ? -11.062 26.435 53.630 1.00 50.88 183 PRO A O 1
ATOM 1395 N N . ALA A 1 184 ? -13.206 25.804 53.828 1.00 33.94 184 ALA A N 1
ATOM 1396 C CA . ALA A 1 184 ? -13.681 27.044 54.436 1.00 33.94 184 ALA A CA 1
ATOM 1397 C C . ALA A 1 184 ? -14.086 26.785 55.896 1.00 33.94 184 ALA A C 1
ATOM 1399 O O . ALA A 1 184 ? -14.752 25.802 56.213 1.00 33.94 184 ALA A O 1
ATOM 1400 N N . ALA A 1 185 ? -13.604 27.666 56.768 1.00 41.09 185 ALA A N 1
ATOM 1401 C CA . ALA A 1 185 ? -13.623 27.606 58.225 1.00 41.09 185 ALA A CA 1
ATOM 1402 C C . ALA A 1 185 ? -15.032 27.538 58.868 1.00 41.09 185 ALA A C 1
ATOM 1404 O O . ALA A 1 185 ? -16.009 27.992 58.270 1.00 41.09 185 ALA A O 1
ATOM 1405 N N . PRO A 1 186 ? -15.142 27.032 60.116 1.00 44.94 186 PRO A N 1
ATOM 1406 C CA . PRO A 1 186 ? -16.407 26.946 60.840 1.00 44.94 186 PRO A CA 1
ATOM 1407 C C . PRO A 1 186 ? -16.811 28.308 61.425 1.00 44.94 186 PRO A C 1
ATOM 1409 O O . PRO A 1 186 ? -16.127 28.859 62.287 1.00 44.94 186 PRO A O 1
ATOM 1412 N N . ALA A 1 187 ? -17.952 28.837 60.981 1.00 39.50 187 ALA A N 1
ATOM 1413 C CA . ALA A 1 187 ? -18.637 29.940 61.647 1.00 39.50 187 ALA A CA 1
ATOM 1414 C C . ALA A 1 187 ? -19.452 29.409 62.842 1.00 39.50 187 ALA A C 1
ATOM 1416 O O . ALA A 1 187 ? -20.111 28.372 62.755 1.00 39.50 187 ALA A O 1
ATOM 1417 N N . ALA A 1 188 ? -19.361 30.119 63.965 1.00 42.12 188 ALA A N 1
ATOM 1418 C CA . ALA A 1 188 ? -19.940 29.774 65.260 1.00 42.12 188 ALA A CA 1
ATOM 1419 C C . ALA A 1 188 ? -21.485 29.668 65.254 1.00 42.12 188 ALA A C 1
ATOM 1421 O O . ALA A 1 188 ? -22.141 30.396 64.507 1.00 42.12 188 ALA A O 1
ATOM 1422 N N . PRO A 1 189 ? -22.084 28.829 66.125 1.00 51.28 189 PRO A N 1
ATOM 1423 C CA . PRO A 1 189 ? -23.533 28.718 66.254 1.00 51.28 189 PRO A CA 1
ATOM 1424 C C . PRO A 1 189 ? -24.098 29.800 67.187 1.00 51.28 189 PRO A C 1
ATOM 1426 O O . PRO A 1 189 ? -23.808 29.829 68.383 1.00 51.28 189 PRO A O 1
ATOM 1429 N N . THR A 1 190 ? -24.956 30.668 66.654 1.00 38.94 190 THR A N 1
ATOM 1430 C CA . THR A 1 190 ? -25.882 31.473 67.454 1.00 38.94 190 THR A CA 1
ATOM 1431 C C . THR A 1 190 ? -27.079 30.619 67.866 1.00 38.94 190 THR A C 1
ATOM 1433 O O . THR A 1 190 ? -27.796 30.047 67.048 1.00 38.94 190 THR A O 1
ATOM 1436 N N . SER A 1 191 ? -27.262 30.521 69.177 1.00 46.22 191 SER A N 1
ATOM 1437 C CA . SER A 1 191 ? -28.336 29.829 69.882 1.00 46.22 191 SER A CA 1
ATOM 1438 C C . SER A 1 191 ? -29.726 30.252 69.406 1.00 46.22 191 SER A C 1
ATOM 1440 O O . SER A 1 191 ? -29.999 31.449 69.371 1.00 46.22 191 SER A O 1
ATOM 1442 N N . SER A 1 192 ? -30.625 29.290 69.156 1.00 43.22 192 SER A N 1
ATOM 1443 C CA . SER A 1 192 ? -32.073 29.402 69.417 1.00 43.22 192 SER A CA 1
ATOM 1444 C C . SER A 1 192 ? -32.787 28.051 69.252 1.00 43.22 192 SER A C 1
ATOM 1446 O O . SER A 1 192 ? -32.940 27.543 68.149 1.00 43.22 192 SER A O 1
ATOM 1448 N N . THR A 1 193 ? -33.278 27.543 70.383 1.00 36.81 193 THR A N 1
ATOM 1449 C CA . THR A 1 193 ? -34.563 26.836 70.534 1.00 36.81 193 THR A CA 1
ATOM 1450 C C . THR A 1 193 ? -34.703 25.409 69.982 1.00 36.81 193 THR A C 1
ATOM 1452 O O . THR A 1 193 ? -35.035 25.158 68.829 1.00 36.81 193 THR A O 1
ATOM 1455 N N . THR A 1 194 ? -34.571 24.462 70.914 1.00 49.50 194 THR A N 1
ATOM 1456 C CA . THR A 1 194 ? -35.091 23.090 70.903 1.00 49.50 194 THR A CA 1
ATOM 1457 C C . THR A 1 194 ? -36.468 22.959 70.242 1.00 49.50 194 THR A C 1
ATOM 1459 O O . THR A 1 194 ? -37.451 23.513 70.726 1.00 49.50 194 THR A O 1
ATOM 1462 N N . THR A 1 195 ? -36.579 22.110 69.217 1.00 42.66 195 THR A N 1
ATOM 1463 C CA . THR A 1 195 ? -37.788 21.306 68.968 1.00 42.66 195 THR A CA 1
ATOM 1464 C C . THR A 1 195 ? -37.370 19.940 68.413 1.00 42.66 195 THR A C 1
ATOM 1466 O O . THR A 1 195 ? -36.591 19.822 67.469 1.00 42.66 195 THR A O 1
ATOM 1469 N N . ALA A 1 196 ? -37.833 18.887 69.079 1.00 51.56 196 ALA A N 1
ATOM 1470 C CA . ALA A 1 196 ? -37.397 17.505 68.950 1.00 51.56 196 ALA A CA 1
ATOM 1471 C C . ALA A 1 196 ? -37.832 16.828 67.629 1.00 51.56 196 ALA A C 1
ATOM 1473 O O . ALA A 1 196 ? -38.796 16.070 67.607 1.00 51.56 196 ALA A O 1
ATOM 1474 N N . ILE A 1 197 ? -37.097 17.063 66.534 1.00 54.66 197 ILE A N 1
ATOM 1475 C CA . ILE A 1 197 ? -37.217 16.300 65.263 1.00 54.66 197 ILE A CA 1
ATOM 1476 C C . ILE A 1 197 ? -35.842 15.766 64.772 1.00 54.66 197 ILE A C 1
ATOM 1478 O O . ILE A 1 197 ? -35.748 14.989 63.824 1.00 54.66 197 ILE A O 1
ATOM 1482 N N . ALA A 1 198 ? -34.748 16.075 65.477 1.00 57.00 198 ALA A N 1
ATOM 1483 C CA . ALA A 1 198 ? -33.373 15.834 65.023 1.00 57.00 198 ALA A CA 1
ATOM 1484 C C . ALA A 1 198 ? -32.815 14.380 64.987 1.00 57.00 198 ALA A C 1
ATOM 1486 O O . ALA A 1 198 ? -31.829 14.184 64.275 1.00 57.00 198 ALA A O 1
ATOM 1487 N N . PRO A 1 199 ? -33.355 13.334 65.656 1.00 59.53 199 PRO A N 1
ATOM 1488 C CA . PRO A 1 199 ? -32.695 12.020 65.631 1.00 59.53 199 PRO A CA 1
ATOM 1489 C C . PRO A 1 199 ? -32.961 11.228 64.341 1.00 59.53 199 PRO A C 1
ATOM 1491 O O . PRO A 1 199 ? -32.088 10.493 63.885 1.00 59.53 199 PRO A O 1
ATOM 1494 N N . LYS A 1 200 ? -34.132 11.397 63.708 1.00 61.97 200 LYS A N 1
ATOM 1495 C CA . LYS A 1 200 ? -34.507 10.622 62.510 1.00 61.97 200 LYS A CA 1
ATOM 1496 C C . LYS A 1 200 ? -33.786 11.079 61.240 1.00 61.97 200 LYS A C 1
ATOM 1498 O O . LYS A 1 200 ? -33.473 10.249 60.395 1.00 61.97 200 LYS A O 1
ATOM 1503 N N . PHE A 1 201 ? -33.489 12.372 61.109 1.00 68.56 201 PHE A N 1
ATOM 1504 C CA . PHE A 1 201 ? -32.746 12.894 59.956 1.00 68.56 201 PHE A CA 1
ATOM 1505 C C . PHE A 1 201 ? -31.255 12.530 60.020 1.00 68.56 201 PHE A C 1
ATOM 1507 O O . PHE A 1 201 ? -30.669 12.149 59.010 1.00 68.56 201 PHE A O 1
ATOM 1514 N N . LEU A 1 202 ? -30.654 12.554 61.217 1.00 73.06 202 LEU A N 1
ATOM 1515 C CA . LEU A 1 202 ? -29.282 12.077 61.421 1.00 73.06 202 LEU A CA 1
ATOM 1516 C C . LEU A 1 202 ? -29.159 10.565 61.186 1.00 73.06 202 LEU A C 1
ATOM 1518 O O . LEU A 1 202 ? -28.194 10.131 60.563 1.00 73.06 202 LEU A O 1
ATOM 1522 N N . GLN A 1 203 ? -30.155 9.776 61.604 1.00 76.56 203 GLN A N 1
ATOM 1523 C CA . GLN A 1 203 ? -30.216 8.346 61.281 1.00 76.56 203 GLN A CA 1
ATOM 1524 C C . GLN A 1 203 ? -30.391 8.089 59.780 1.00 76.56 203 GLN A C 1
ATOM 1526 O O . GLN A 1 203 ? -29.756 7.183 59.258 1.00 76.56 203 GLN A O 1
ATOM 1531 N N . ASN A 1 204 ? -31.196 8.889 59.074 1.00 80.00 204 ASN A N 1
ATOM 1532 C CA . ASN A 1 204 ? -31.360 8.770 57.622 1.00 80.00 204 ASN A CA 1
ATOM 1533 C C . ASN A 1 204 ? -30.051 9.090 56.877 1.00 80.00 204 ASN A C 1
ATOM 1535 O O . ASN A 1 204 ? -29.634 8.321 56.021 1.00 80.00 204 ASN A O 1
ATOM 1539 N N . SER A 1 205 ? -29.349 10.159 57.265 1.00 81.88 205 SER A N 1
ATOM 1540 C CA . SER A 1 205 ? -28.050 10.507 56.674 1.00 81.88 205 SER A CA 1
ATOM 1541 C C . SER A 1 205 ? -26.982 9.437 56.940 1.00 81.88 205 SER A C 1
ATOM 1543 O O . SER A 1 205 ? -26.231 9.085 56.033 1.00 81.88 205 SER A O 1
ATOM 1545 N N . GLN A 1 206 ? -26.950 8.850 58.146 1.00 81.12 206 GLN A N 1
ATOM 1546 C CA . GLN A 1 206 ? -26.075 7.704 58.420 1.00 81.12 206 GLN A CA 1
ATOM 1547 C C . GLN A 1 206 ? -26.470 6.461 57.615 1.00 81.12 206 GLN A C 1
ATOM 1549 O O . GLN A 1 206 ? -25.583 5.801 57.082 1.00 81.12 206 GLN A O 1
ATOM 1554 N N . ALA A 1 207 ? -27.768 6.176 57.472 1.00 80.62 207 ALA A N 1
ATOM 1555 C CA . ALA A 1 207 ? -28.262 5.064 56.663 1.00 80.62 207 ALA A CA 1
ATOM 1556 C C . ALA A 1 207 ? -27.878 5.219 55.178 1.00 80.62 207 ALA A C 1
ATOM 1558 O O . ALA A 1 207 ? -27.395 4.269 54.564 1.00 80.62 207 ALA A O 1
ATOM 1559 N N . LEU A 1 208 ? -27.999 6.432 54.630 1.00 87.38 208 LEU A N 1
ATOM 1560 C CA . LEU A 1 208 ? -27.594 6.767 53.262 1.00 87.38 208 LEU A CA 1
ATOM 1561 C C . LEU A 1 208 ? -26.073 6.601 5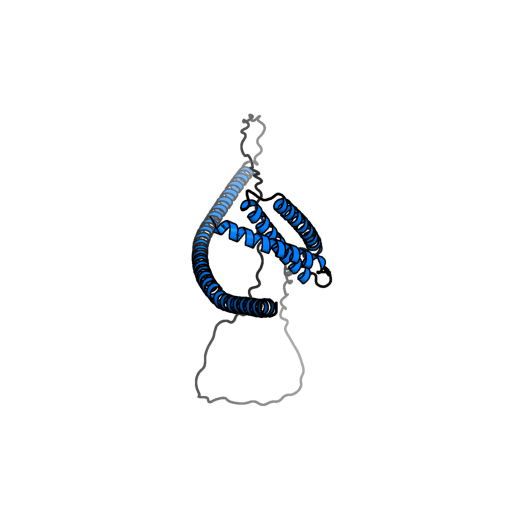3.084 1.00 87.38 208 LEU A C 1
ATOM 1563 O O . LEU A 1 208 ? -25.615 6.010 52.110 1.00 87.38 208 LEU A O 1
ATOM 1567 N N . GLN A 1 209 ? -25.268 7.059 54.048 1.00 87.00 209 GLN A N 1
ATOM 1568 C CA . GLN A 1 209 ? -23.815 6.861 54.004 1.00 87.00 209 GLN A CA 1
ATOM 1569 C C . GLN A 1 209 ? -23.428 5.380 54.047 1.00 87.00 209 GLN A C 1
ATOM 1571 O O . GLN A 1 209 ? -22.544 4.966 53.296 1.00 87.00 209 GLN A O 1
ATOM 1576 N N . THR A 1 210 ? -24.101 4.574 54.874 1.00 86.12 210 THR A N 1
ATOM 1577 C CA . THR A 1 210 ? -23.878 3.125 54.882 1.00 86.12 210 THR A CA 1
ATOM 1578 C C . THR A 1 210 ? -24.293 2.476 53.564 1.00 86.12 210 THR A C 1
ATOM 1580 O O . THR A 1 210 ? -23.544 1.648 53.052 1.00 86.12 210 THR A O 1
ATOM 1583 N N . GLU A 1 211 ? -25.402 2.898 52.955 1.00 88.06 211 GLU A N 1
ATOM 1584 C CA . GLU A 1 211 ? -25.860 2.378 51.661 1.00 88.06 211 GLU A CA 1
ATOM 1585 C C . GLU A 1 211 ? -24.884 2.714 50.525 1.00 88.06 211 GLU A C 1
ATOM 1587 O O . GLU A 1 211 ? -24.509 1.832 49.756 1.00 88.06 211 GLU A O 1
ATOM 1592 N N . LEU A 1 212 ? -24.386 3.952 50.455 1.00 90.88 212 LEU A N 1
ATOM 1593 C CA . LEU A 1 212 ? -23.367 4.329 49.470 1.00 90.88 212 LEU A CA 1
ATOM 1594 C C . LEU A 1 212 ? -22.059 3.570 49.683 1.00 90.88 212 LEU A C 1
ATOM 1596 O O . LEU A 1 212 ? -21.416 3.172 48.714 1.00 90.88 212 LEU A O 1
ATOM 1600 N N . SER A 1 213 ? -21.658 3.357 50.939 1.00 89.94 213 SER A N 1
ATOM 1601 C CA . SER A 1 213 ? -20.461 2.572 51.237 1.00 89.94 213 SER A CA 1
ATOM 1602 C C . SER A 1 213 ? -20.614 1.110 50.811 1.00 89.94 213 SER A C 1
ATOM 1604 O O . SER A 1 213 ? -19.667 0.540 50.270 1.00 89.94 213 SER A O 1
ATOM 1606 N N . ASP A 1 214 ? -21.809 0.533 50.968 1.00 91.25 214 ASP A N 1
ATOM 1607 C CA . ASP A 1 214 ? -22.100 -0.836 50.547 1.00 91.25 214 ASP A CA 1
ATOM 1608 C C . ASP A 1 214 ? -22.162 -0.946 49.018 1.00 91.25 214 ASP A C 1
ATOM 1610 O O . ASP A 1 214 ? -21.541 -1.832 48.432 1.00 91.25 214 ASP A O 1
ATOM 1614 N N . GLN A 1 215 ? -22.787 0.020 48.337 1.00 91.44 215 GLN A N 1
ATOM 1615 C CA . GLN A 1 215 ? -22.782 0.094 46.872 1.00 91.44 215 GLN A CA 1
ATOM 1616 C C . GLN A 1 215 ? -21.364 0.247 46.310 1.00 91.44 215 GLN A C 1
ATOM 1618 O O . GLN A 1 215 ? -21.006 -0.420 45.338 1.00 91.44 215 GLN A O 1
ATOM 1623 N N . LEU A 1 216 ? -20.522 1.075 46.931 1.00 92.44 216 LEU A N 1
ATOM 1624 C CA . LEU A 1 216 ? -19.131 1.248 46.514 1.00 92.44 216 LEU A CA 1
ATOM 1625 C C . LEU A 1 216 ? -18.321 -0.030 46.772 1.00 92.44 216 LEU A C 1
ATOM 1627 O O . LEU A 1 216 ? -17.546 -0.450 45.910 1.00 92.44 216 LEU A O 1
ATOM 1631 N N . ALA A 1 217 ? -18.544 -0.708 47.901 1.00 92.81 217 ALA A N 1
ATOM 1632 C CA . ALA A 1 217 ? -17.931 -2.002 48.181 1.00 92.81 217 ALA A CA 1
ATOM 1633 C C . ALA A 1 217 ? -18.336 -3.053 47.130 1.00 92.81 217 ALA A C 1
ATOM 1635 O O . ALA A 1 217 ? -17.461 -3.716 46.562 1.00 92.81 217 ALA A O 1
ATOM 1636 N N . GLN A 1 218 ? -19.623 -3.149 46.788 1.00 91.94 218 GLN A N 1
ATOM 1637 C CA . GLN A 1 218 ? -20.129 -4.050 45.750 1.00 91.94 218 GLN A CA 1
ATOM 1638 C C . GLN A 1 218 ? -19.555 -3.713 44.366 1.00 91.94 218 GLN A C 1
ATOM 1640 O O . GLN A 1 218 ? -19.057 -4.604 43.671 1.00 91.94 218 GLN A O 1
ATOM 1645 N N . MET A 1 219 ? -19.528 -2.432 43.993 1.00 91.25 219 MET A N 1
ATOM 1646 C CA . MET A 1 219 ? -18.968 -1.973 42.722 1.00 91.25 219 MET A CA 1
ATOM 1647 C C . MET A 1 219 ? -17.460 -2.239 42.642 1.00 91.25 219 MET A C 1
ATOM 1649 O O . MET A 1 219 ? -16.968 -2.688 41.609 1.00 91.25 219 MET A O 1
ATOM 1653 N N . SER A 1 220 ? -16.715 -2.048 43.735 1.00 90.88 220 SER A N 1
ATOM 1654 C CA . SER A 1 220 ? -15.282 -2.360 43.795 1.00 90.88 220 SER A CA 1
ATOM 1655 C C . SER A 1 220 ? -15.016 -3.862 43.644 1.00 90.88 220 SER A C 1
ATOM 1657 O O . SER A 1 220 ? -14.094 -4.270 42.932 1.00 90.88 220 SER A O 1
ATOM 1659 N N . ALA A 1 221 ? -15.866 -4.706 44.239 1.00 91.00 221 ALA A N 1
ATOM 1660 C CA . ALA A 1 221 ? -15.788 -6.153 44.099 1.00 91.00 221 ALA A CA 1
ATOM 1661 C C . ALA A 1 221 ? -16.137 -6.603 42.671 1.00 91.00 221 ALA A C 1
ATOM 1663 O O . ALA A 1 221 ? -15.545 -7.558 42.162 1.00 91.00 221 ALA A O 1
ATOM 1664 N N . GLN A 1 222 ? -17.068 -5.919 42.005 1.00 92.81 222 GLN A N 1
ATOM 1665 C CA . GLN A 1 222 ? -17.387 -6.152 40.599 1.00 92.81 222 GLN A CA 1
ATOM 1666 C C . GLN A 1 222 ? -16.247 -5.699 39.684 1.00 92.81 222 GLN A C 1
ATOM 1668 O O . GLN A 1 222 ? -15.831 -6.456 38.812 1.00 92.81 222 GLN A O 1
ATOM 1673 N N . LEU A 1 223 ? -15.670 -4.523 39.928 1.00 94.75 223 LEU A N 1
ATOM 1674 C CA . LEU A 1 223 ? -14.525 -4.016 39.178 1.00 94.75 223 LEU A CA 1
ATOM 1675 C C . LEU A 1 223 ? -13.312 -4.941 39.323 1.00 94.75 223 LEU A C 1
ATOM 1677 O O . LEU A 1 223 ? -12.631 -5.215 38.340 1.00 94.75 223 LEU A O 1
ATOM 1681 N N . ARG A 1 224 ? -13.095 -5.514 40.512 1.00 94.06 224 ARG A N 1
ATOM 1682 C CA . ARG A 1 224 ? -12.063 -6.533 40.736 1.00 94.06 224 ARG A CA 1
ATOM 1683 C C . ARG A 1 224 ? -12.325 -7.813 39.940 1.00 94.06 224 ARG A C 1
ATOM 1685 O O . ARG A 1 224 ? -11.391 -8.355 39.359 1.00 94.06 224 ARG A O 1
ATOM 1692 N N . ARG A 1 225 ? -13.572 -8.293 39.886 1.00 94.56 225 ARG A N 1
ATOM 1693 C CA . ARG A 1 225 ? -13.933 -9.457 39.055 1.00 94.56 225 ARG A CA 1
ATOM 1694 C C . ARG A 1 225 ? -13.749 -9.167 37.566 1.00 94.56 225 ARG A C 1
ATOM 1696 O O . ARG A 1 225 ? -13.178 -9.997 36.868 1.00 94.56 225 ARG A O 1
ATOM 1703 N N . ASN A 1 226 ? -14.140 -7.978 37.110 1.00 94.12 226 ASN A N 1
ATOM 1704 C CA . ASN A 1 226 ? -13.916 -7.533 35.735 1.00 94.12 226 ASN A CA 1
ATOM 1705 C C . ASN A 1 226 ? -12.416 -7.456 35.415 1.00 94.12 226 ASN A C 1
ATOM 1707 O O . ASN A 1 226 ? -11.996 -7.937 34.372 1.00 94.12 226 ASN A O 1
ATOM 1711 N N . ALA A 1 227 ? -11.592 -6.932 36.327 1.00 94.38 227 ALA A N 1
ATOM 1712 C CA . ALA A 1 227 ? -10.142 -6.864 36.150 1.00 94.38 227 ALA A CA 1
ATOM 1713 C C . ALA A 1 227 ? -9.490 -8.254 36.049 1.00 94.38 227 ALA A C 1
ATOM 1715 O O . ALA A 1 227 ? -8.631 -8.457 35.195 1.00 94.38 227 ALA A O 1
ATOM 1716 N N . LEU A 1 228 ? -9.918 -9.221 36.871 1.00 95.69 228 LEU A N 1
ATOM 1717 C CA . LEU A 1 228 ? -9.452 -10.610 36.767 1.00 95.69 228 LEU A CA 1
ATOM 1718 C C . LEU A 1 228 ? -9.874 -11.246 35.436 1.00 95.69 228 LEU A C 1
ATOM 1720 O O . LEU A 1 228 ? -9.060 -11.875 34.768 1.00 95.69 228 LEU A O 1
ATOM 1724 N N . HIS A 1 229 ? -11.114 -11.014 35.004 1.00 94.81 229 HIS A N 1
ATOM 1725 C CA . HIS A 1 229 ? -11.590 -11.495 33.710 1.00 94.81 229 HIS A CA 1
ATOM 1726 C C . HIS A 1 229 ? -10.810 -10.875 32.538 1.00 94.81 229 HIS A C 1
ATOM 1728 O O . HIS A 1 229 ? -10.445 -11.578 31.598 1.00 94.81 229 HIS A O 1
ATOM 1734 N N . PHE A 1 230 ? -10.492 -9.578 32.602 1.00 95.00 230 PHE A N 1
ATOM 1735 C CA . PHE A 1 230 ? -9.655 -8.921 31.597 1.00 95.00 230 PHE A CA 1
ATOM 1736 C C . PHE A 1 230 ? -8.219 -9.438 31.603 1.00 95.00 230 PHE A C 1
ATOM 1738 O O . PHE A 1 230 ? -7.631 -9.574 30.536 1.00 95.00 230 PHE A O 1
ATOM 1745 N N . GLN A 1 231 ? -7.658 -9.785 32.761 1.00 95.38 231 GLN A N 1
ATOM 1746 C CA . GLN A 1 231 ? -6.347 -10.429 32.823 1.00 95.38 231 GLN A CA 1
ATOM 1747 C C . GLN A 1 231 ? -6.360 -11.785 32.101 1.00 95.38 231 GLN A 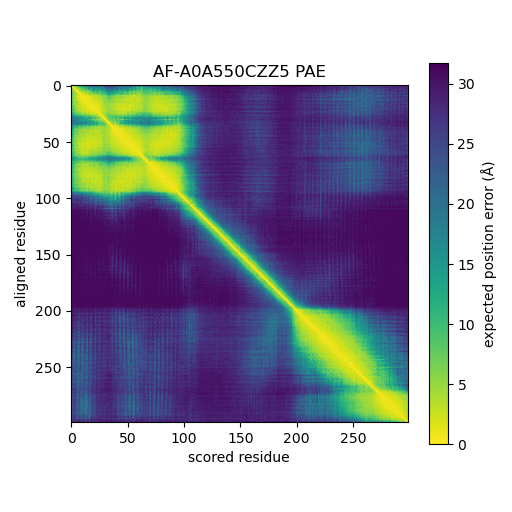C 1
ATOM 1749 O O . GLN A 1 231 ? -5.492 -12.041 31.267 1.00 95.38 231 GLN A O 1
ATOM 1754 N N . ASP A 1 232 ? -7.368 -12.620 32.355 1.00 94.31 232 ASP A N 1
ATOM 1755 C CA . ASP A 1 232 ? -7.513 -13.918 31.690 1.00 94.31 232 ASP A CA 1
ATOM 1756 C C . ASP A 1 232 ? -7.811 -13.797 30.191 1.00 94.31 232 ASP A C 1
ATOM 1758 O O . ASP A 1 232 ? -7.445 -14.687 29.419 1.00 94.31 232 ASP A O 1
ATOM 1762 N N . ALA A 1 233 ? -8.497 -12.733 29.765 1.00 92.62 233 ALA A N 1
ATOM 1763 C CA . ALA A 1 233 ? -8.704 -12.419 28.354 1.00 92.62 233 ALA A CA 1
ATOM 1764 C C . ALA A 1 233 ? -7.386 -11.991 27.694 1.00 92.62 233 ALA A C 1
ATOM 1766 O O . ALA A 1 233 ? -7.003 -12.567 26.684 1.00 92.62 233 ALA A O 1
ATOM 1767 N N . LEU A 1 234 ? -6.620 -11.096 28.327 1.00 95.12 234 LEU A N 1
ATOM 1768 C CA . LEU A 1 234 ? -5.320 -10.645 27.823 1.00 95.12 234 LEU A CA 1
ATOM 1769 C C . LEU A 1 234 ? -4.307 -11.786 27.682 1.00 95.12 234 LEU A C 1
ATOM 1771 O O . LEU A 1 234 ? -3.509 -11.790 26.747 1.00 95.12 234 LEU A O 1
ATOM 1775 N N . VAL A 1 235 ? -4.327 -12.770 28.586 1.00 95.44 235 VAL A N 1
ATOM 1776 C CA . VAL A 1 235 ? -3.469 -13.961 28.469 1.00 95.44 235 VAL A CA 1
ATOM 1777 C C . VAL A 1 235 ? -3.860 -14.808 27.254 1.00 95.44 235 VAL A C 1
ATOM 1779 O O . VAL A 1 235 ? -2.976 -15.267 26.528 1.00 95.44 235 VAL A O 1
ATOM 1782 N N . LYS A 1 236 ? -5.162 -14.991 26.996 1.00 94.62 236 LYS A N 1
ATOM 1783 C CA . LYS A 1 236 ? -5.638 -15.696 25.794 1.00 94.62 236 LYS A CA 1
ATOM 1784 C C . LYS A 1 236 ? -5.296 -14.919 24.526 1.00 94.62 236 LYS A C 1
ATOM 1786 O O . LYS A 1 236 ? -4.762 -15.506 23.589 1.00 94.62 236 LYS A O 1
ATOM 1791 N N . ASP A 1 237 ? -5.519 -13.611 24.525 1.00 94.69 237 ASP A N 1
ATOM 1792 C CA . ASP A 1 237 ? -5.220 -12.747 23.384 1.00 94.69 237 ASP A CA 1
ATOM 1793 C C . ASP A 1 237 ? -3.725 -12.745 23.071 1.00 94.69 237 ASP A C 1
ATOM 1795 O O . ASP A 1 237 ? -3.341 -12.845 21.908 1.00 94.69 237 ASP A O 1
ATOM 1799 N N . LYS A 1 238 ? -2.860 -12.747 24.092 1.00 94.25 238 LYS A N 1
ATOM 1800 C CA . LYS A 1 238 ? -1.414 -12.908 23.902 1.00 94.25 238 LYS A CA 1
ATOM 1801 C C . LYS A 1 238 ? -1.078 -14.211 23.172 1.00 94.25 238 LYS A C 1
ATOM 1803 O O . LYS A 1 238 ? -0.276 -14.181 22.243 1.00 94.25 238 LYS A O 1
ATOM 1808 N N . ALA A 1 239 ? -1.696 -15.329 23.554 1.00 94.50 239 ALA A N 1
ATOM 1809 C CA . ALA A 1 239 ? -1.470 -16.614 22.892 1.00 94.50 239 ALA A CA 1
ATOM 1810 C C . ALA A 1 239 ? -1.954 -16.605 21.430 1.00 94.50 239 ALA A C 1
ATOM 1812 O O . ALA A 1 239 ? -1.282 -17.142 20.550 1.00 94.50 239 ALA A O 1
ATOM 1813 N N . VAL A 1 240 ? -3.086 -15.951 21.147 1.00 94.12 240 VAL A N 1
ATOM 1814 C CA . VAL A 1 240 ? -3.591 -15.778 19.775 1.00 94.12 240 VAL A CA 1
ATOM 1815 C C . VAL A 1 240 ? -2.648 -14.904 18.948 1.00 94.12 240 VAL A C 1
ATOM 1817 O O . VAL A 1 240 ? -2.360 -15.240 17.801 1.00 94.12 240 VAL A O 1
ATOM 1820 N N . VAL A 1 241 ? -2.131 -13.815 19.521 1.00 95.56 241 VAL A N 1
ATOM 1821 C CA . VAL A 1 241 ? -1.172 -12.920 18.857 1.00 95.56 241 VAL A CA 1
ATOM 1822 C C . VAL A 1 241 ? 0.146 -13.637 18.569 1.00 95.56 241 VAL A C 1
ATOM 1824 O O . VAL A 1 241 ? 0.685 -13.484 17.477 1.00 95.56 241 VAL A O 1
ATOM 1827 N N . GLU A 1 242 ? 0.648 -14.451 19.496 1.00 95.25 242 GLU A N 1
ATOM 1828 C CA . GLU A 1 242 ? 1.865 -15.243 19.295 1.00 95.25 242 GLU A CA 1
ATOM 1829 C C . GLU A 1 242 ? 1.678 -16.287 18.182 1.00 95.25 242 GLU A C 1
ATOM 1831 O O . GLU A 1 242 ? 2.483 -16.348 17.253 1.00 95.25 242 GLU A O 1
ATOM 1836 N N . ALA A 1 243 ? 0.554 -17.013 18.185 1.00 91.94 243 ALA A N 1
ATOM 1837 C CA . ALA A 1 243 ? 0.213 -17.962 17.123 1.00 91.94 243 ALA A CA 1
ATOM 1838 C C . ALA A 1 243 ? -0.002 -17.279 15.758 1.00 91.94 243 ALA A C 1
ATOM 1840 O O . ALA A 1 243 ? 0.342 -17.829 14.708 1.00 91.94 243 ALA A O 1
ATOM 1841 N N . ALA A 1 244 ? -0.578 -16.074 15.746 1.00 93.25 244 ALA A N 1
ATOM 1842 C CA . ALA A 1 244 ? -0.692 -15.265 14.538 1.00 93.25 244 ALA A C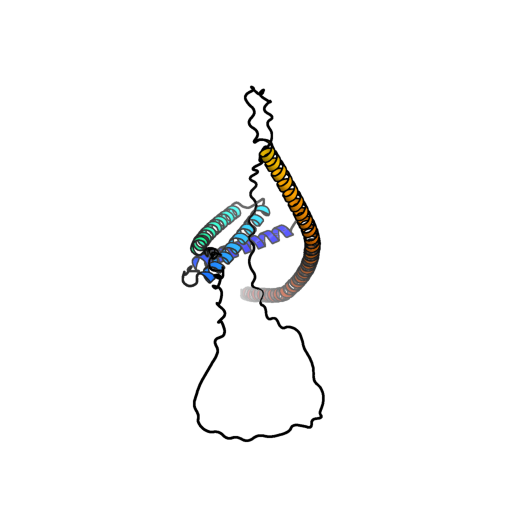A 1
ATOM 1843 C C . ALA A 1 244 ? 0.689 -14.805 14.048 1.00 93.25 244 ALA A C 1
ATOM 1845 O O . ALA A 1 244 ? 0.956 -14.871 12.848 1.00 93.25 244 ALA A O 1
ATOM 1846 N N . GLY A 1 245 ? 1.579 -14.410 14.962 1.00 91.94 245 GLY A N 1
ATOM 1847 C CA . GLY A 1 245 ? 2.968 -14.058 14.673 1.00 91.94 245 GLY A CA 1
ATOM 1848 C C . GLY A 1 245 ? 3.728 -15.203 14.007 1.00 91.94 245 GLY A C 1
ATOM 1849 O O . GLY A 1 245 ? 4.293 -15.009 12.931 1.00 91.94 245 GLY A O 1
ATOM 1850 N N . GLU A 1 246 ? 3.649 -16.411 14.568 1.00 93.75 246 GLU A N 1
ATOM 1851 C CA . GLU A 1 246 ? 4.277 -17.612 13.999 1.00 93.75 246 GLU A CA 1
ATOM 1852 C C . GLU A 1 246 ? 3.749 -17.916 12.586 1.00 93.75 246 GLU A C 1
ATOM 1854 O O . GLU A 1 246 ? 4.514 -18.197 11.659 1.00 93.75 246 GLU A O 1
ATOM 1859 N N . LYS A 1 247 ? 2.430 -17.802 12.376 1.00 93.19 247 LYS A N 1
ATOM 1860 C CA . LYS A 1 247 ? 1.826 -17.994 11.049 1.00 93.19 247 LYS A CA 1
ATOM 1861 C C . LYS A 1 247 ? 2.293 -16.950 10.040 1.00 93.19 247 LYS A C 1
ATOM 1863 O O . LYS A 1 247 ? 2.521 -17.300 8.881 1.00 93.19 247 LYS A O 1
ATOM 1868 N N . VAL A 1 248 ? 2.435 -15.692 10.453 1.00 95.19 248 VAL A N 1
ATOM 1869 C CA . VAL A 1 248 ? 2.938 -14.616 9.588 1.00 95.19 248 VAL A CA 1
ATOM 1870 C C . VAL A 1 248 ? 4.405 -14.850 9.237 1.00 95.19 248 VAL A C 1
ATOM 1872 O O . VAL A 1 248 ? 4.767 -14.724 8.068 1.00 95.19 248 VAL A O 1
ATOM 1875 N N . GLU A 1 249 ? 5.236 -15.251 10.198 1.00 94.44 249 GLU A N 1
ATOM 1876 C CA . GLU A 1 249 ? 6.647 -15.567 9.957 1.00 94.44 249 GLU A CA 1
ATOM 1877 C C . GLU A 1 249 ? 6.806 -16.766 9.011 1.00 94.44 249 GLU A C 1
ATOM 1879 O O . GLU A 1 249 ? 7.540 -16.692 8.022 1.00 94.44 249 GLU A O 1
ATOM 1884 N N . SER A 1 250 ? 6.039 -17.835 9.235 1.00 91.44 250 SER A N 1
ATOM 1885 C CA . SER A 1 250 ? 5.995 -19.005 8.351 1.00 91.44 250 SER A CA 1
ATOM 1886 C C . SER A 1 250 ? 5.537 -18.641 6.932 1.00 91.44 250 SER A C 1
ATOM 1888 O O . SER A 1 250 ? 6.148 -19.050 5.938 1.00 91.44 250 SER A O 1
ATOM 1890 N N . ASN A 1 251 ? 4.503 -17.802 6.808 1.00 93.69 251 ASN A N 1
ATOM 1891 C CA . ASN A 1 251 ? 4.016 -17.329 5.514 1.00 93.69 251 ASN A CA 1
ATOM 1892 C C . ASN A 1 251 ? 5.057 -16.462 4.788 1.00 93.69 251 ASN A C 1
ATOM 1894 O O . ASN A 1 251 ? 5.292 -16.650 3.592 1.00 93.69 251 ASN A O 1
ATOM 1898 N N . LEU A 1 252 ? 5.736 -15.569 5.512 1.00 91.62 252 LEU A N 1
ATOM 1899 C CA . LEU A 1 252 ? 6.827 -14.753 4.985 1.00 91.62 252 LEU A CA 1
ATOM 1900 C C . LEU A 1 252 ? 7.999 -15.632 4.522 1.00 91.62 252 LEU A C 1
ATOM 1902 O O . LEU A 1 252 ? 8.553 -15.405 3.441 1.00 91.62 252 LEU A O 1
ATOM 1906 N N . GLY A 1 253 ? 8.333 -16.687 5.268 1.00 90.69 253 GLY A N 1
ATOM 1907 C CA . GLY A 1 253 ? 9.304 -17.705 4.861 1.00 90.69 253 GLY A CA 1
ATOM 1908 C C . GLY A 1 253 ? 8.919 -18.400 3.547 1.00 90.69 253 GLY A C 1
ATOM 1909 O O . GLY A 1 253 ? 9.730 -18.500 2.622 1.00 90.69 253 GLY A O 1
ATOM 1910 N N . MET A 1 254 ? 7.655 -18.812 3.402 1.00 88.12 254 MET A N 1
ATOM 1911 C CA . MET A 1 254 ? 7.161 -19.423 2.160 1.00 88.12 254 MET A CA 1
ATOM 1912 C C . MET A 1 254 ? 7.159 -18.446 0.976 1.00 88.12 254 MET A C 1
ATOM 1914 O O . MET A 1 254 ? 7.563 -18.815 -0.132 1.00 88.12 254 MET A O 1
ATOM 1918 N N . LEU A 1 255 ? 6.756 -17.192 1.191 1.00 87.12 255 LEU A N 1
ATOM 1919 C CA . LEU A 1 255 ? 6.757 -16.141 0.169 1.00 87.12 255 LEU A CA 1
ATOM 1920 C C . LEU A 1 255 ? 8.168 -15.804 -0.306 1.00 87.12 255 LEU A C 1
ATOM 1922 O O . LEU A 1 255 ? 8.400 -15.686 -1.509 1.00 87.12 255 LEU A O 1
ATOM 1926 N N . THR A 1 256 ? 9.124 -15.672 0.612 1.00 87.44 256 THR A N 1
ATOM 1927 C CA . THR A 1 256 ? 10.520 -15.371 0.267 1.00 87.44 256 THR A CA 1
ATOM 1928 C C . THR A 1 256 ? 11.169 -16.527 -0.494 1.00 87.44 256 THR A C 1
ATOM 1930 O O . THR A 1 256 ? 11.756 -16.293 -1.552 1.00 87.44 256 THR A O 1
ATOM 1933 N N . SER A 1 257 ? 10.976 -17.772 -0.047 1.00 83.38 257 SER A N 1
ATOM 1934 C CA . SER A 1 257 ? 11.421 -18.980 -0.760 1.00 83.38 257 SER A CA 1
ATOM 1935 C C . SER A 1 257 ? 10.823 -19.071 -2.169 1.00 83.38 257 SER A C 1
ATOM 1937 O O . SER A 1 257 ? 11.539 -19.257 -3.159 1.00 83.38 257 SER A O 1
ATOM 1939 N N . THR A 1 258 ? 9.514 -18.841 -2.293 1.00 86.94 258 THR A N 1
ATOM 1940 C CA . THR A 1 258 ? 8.823 -18.860 -3.589 1.00 86.94 258 THR A CA 1
ATOM 1941 C C . THR A 1 258 ? 9.304 -17.726 -4.492 1.00 86.94 258 THR A C 1
ATOM 1943 O O . THR A 1 258 ? 9.528 -17.943 -5.681 1.00 86.94 258 THR A O 1
ATOM 1946 N N . ARG A 1 259 ? 9.549 -16.528 -3.948 1.00 84.12 259 ARG A N 1
ATOM 1947 C CA . ARG A 1 259 ? 10.097 -15.389 -4.697 1.00 84.12 259 ARG A CA 1
ATOM 1948 C C . ARG A 1 259 ? 11.498 -15.679 -5.233 1.00 84.12 259 ARG A C 1
ATOM 1950 O O . ARG A 1 259 ? 11.787 -15.306 -6.369 1.00 84.12 259 ARG A O 1
ATOM 1957 N N . VAL A 1 260 ? 12.355 -16.348 -4.457 1.00 82.44 260 VAL A N 1
ATOM 1958 C CA . VAL A 1 260 ? 13.688 -16.773 -4.919 1.00 82.44 260 VAL A CA 1
ATOM 1959 C C . VAL A 1 260 ? 13.558 -17.793 -6.046 1.00 82.44 260 VAL A C 1
ATOM 1961 O O . VAL A 1 260 ? 14.122 -17.578 -7.115 1.00 82.44 260 VAL A O 1
ATOM 1964 N N . ARG A 1 261 ? 12.721 -18.824 -5.875 1.00 79.06 261 ARG A N 1
ATOM 1965 C CA . ARG A 1 261 ? 12.475 -19.824 -6.927 1.00 79.06 261 ARG A CA 1
ATOM 1966 C C . ARG A 1 261 ? 11.918 -19.193 -8.203 1.00 79.06 261 ARG A C 1
ATOM 1968 O O . ARG A 1 261 ? 12.400 -19.486 -9.293 1.00 79.06 261 ARG A O 1
ATOM 1975 N N . LEU A 1 262 ? 10.941 -18.293 -8.096 1.00 81.88 262 LEU A N 1
ATOM 1976 C CA . LEU A 1 262 ? 10.384 -17.574 -9.247 1.00 81.88 262 LEU A CA 1
ATOM 1977 C C . LEU A 1 262 ? 11.427 -16.685 -9.930 1.00 81.88 262 LEU A C 1
ATOM 1979 O O . LEU A 1 262 ? 11.422 -16.579 -11.156 1.00 81.88 262 LEU A O 1
ATOM 1983 N N . ARG A 1 263 ? 12.339 -16.067 -9.172 1.00 80.25 263 ARG A N 1
ATOM 1984 C CA . ARG A 1 263 ? 13.455 -15.294 -9.732 1.00 80.25 263 ARG A CA 1
ATOM 1985 C C . ARG A 1 263 ? 14.416 -16.187 -10.514 1.00 80.25 263 ARG A C 1
ATOM 1987 O O . ARG A 1 263 ? 14.781 -15.823 -11.631 1.00 80.25 263 ARG A O 1
ATOM 1994 N N . ASP A 1 264 ? 14.745 -17.362 -9.990 1.00 76.69 264 ASP A N 1
ATOM 1995 C CA . ASP A 1 264 ? 15.618 -18.324 -10.671 1.00 76.69 264 ASP A CA 1
ATOM 1996 C C . ASP A 1 264 ? 14.962 -18.876 -11.946 1.00 76.69 264 ASP A C 1
ATOM 1998 O O . ASP A 1 264 ? 15.589 -18.929 -13.008 1.00 76.69 264 ASP A O 1
ATOM 2002 N N . HIS A 1 265 ? 13.663 -19.192 -11.894 1.00 74.44 265 HIS A N 1
ATOM 2003 C CA . HIS A 1 265 ? 12.903 -19.608 -13.075 1.00 74.44 265 HIS A CA 1
ATOM 2004 C C . HIS A 1 265 ? 12.759 -18.482 -14.111 1.00 74.44 265 HIS A C 1
ATOM 2006 O O . HIS A 1 265 ? 12.839 -18.746 -15.312 1.00 74.44 265 HIS A O 1
ATOM 2012 N N . ARG A 1 266 ? 12.617 -17.221 -13.682 1.00 71.56 266 ARG A N 1
ATOM 2013 C CA . ARG A 1 266 ? 12.556 -16.061 -14.585 1.00 71.56 266 ARG A CA 1
ATOM 2014 C C . ARG A 1 266 ? 13.898 -15.786 -15.265 1.00 71.56 266 ARG A C 1
ATOM 2016 O O . ARG A 1 266 ? 13.912 -15.515 -16.463 1.00 71.56 266 ARG A O 1
ATOM 2023 N N . GLY A 1 267 ? 15.015 -15.916 -14.546 1.00 66.88 267 GLY A N 1
ATOM 2024 C CA . GLY A 1 267 ? 16.358 -15.829 -15.131 1.00 66.88 267 GLY A CA 1
ATOM 2025 C C . GLY A 1 267 ? 16.614 -16.938 -16.155 1.00 66.88 267 GLY A C 1
ATOM 2026 O O . GLY A 1 267 ? 17.120 -16.680 -17.248 1.00 66.88 267 GLY A O 1
ATOM 2027 N N . LYS A 1 268 ? 16.170 -18.164 -15.853 1.00 67.19 268 LYS A N 1
ATOM 2028 C CA . LYS A 1 268 ? 16.324 -19.315 -16.751 1.00 67.19 268 LYS A CA 1
ATOM 2029 C C . LYS A 1 268 ? 15.433 -19.227 -17.995 1.00 67.19 268 LYS A C 1
ATOM 2031 O O . LYS A 1 268 ? 15.893 -19.551 -19.085 1.00 67.19 268 LYS A O 1
ATOM 2036 N N . SER A 1 269 ? 14.204 -18.721 -17.864 1.00 62.31 269 SER A N 1
ATOM 2037 C CA . SER A 1 269 ? 13.300 -18.509 -19.005 1.00 62.31 269 SER A CA 1
ATOM 2038 C C . SER A 1 269 ? 13.696 -17.316 -19.881 1.00 62.31 269 SER A C 1
ATOM 2040 O O . SER A 1 269 ? 13.364 -17.305 -21.061 1.00 62.31 269 SER A O 1
ATOM 2042 N N . GLY A 1 270 ? 14.390 -16.310 -19.338 1.00 66.62 270 GLY A N 1
ATOM 2043 C CA . GLY A 1 270 ? 14.917 -15.197 -20.136 1.00 66.62 270 GLY A CA 1
ATOM 2044 C C . GLY A 1 270 ? 16.128 -15.588 -20.989 1.00 66.62 270 GLY A C 1
ATOM 2045 O O . GLY A 1 270 ? 16.341 -15.020 -22.060 1.00 66.62 270 GLY A O 1
ATOM 2046 N N . SER A 1 271 ? 16.903 -16.583 -20.543 1.00 70.31 271 SER A N 1
ATOM 2047 C CA . SER A 1 271 ? 18.130 -17.023 -21.217 1.00 70.31 271 SER A CA 1
ATOM 2048 C C . SER A 1 271 ? 17.868 -17.634 -22.599 1.00 70.31 271 SER A C 1
ATOM 2050 O O . SER A 1 271 ? 18.590 -17.318 -23.544 1.00 70.31 271 SER A O 1
ATOM 2052 N N . THR A 1 272 ? 16.807 -18.433 -22.757 1.00 81.94 272 THR A N 1
ATOM 2053 C CA . THR A 1 272 ? 16.447 -19.033 -24.054 1.00 81.94 272 THR A CA 1
ATOM 2054 C C . THR A 1 272 ? 16.009 -17.976 -25.065 1.00 81.94 272 THR A C 1
ATOM 2056 O O . THR A 1 272 ? 16.467 -18.000 -26.205 1.00 81.94 272 THR A O 1
ATOM 2059 N N . THR A 1 273 ? 15.206 -16.992 -24.649 1.00 81.75 273 THR A N 1
ATOM 2060 C CA . THR A 1 273 ? 14.804 -15.873 -25.516 1.00 81.75 273 THR A CA 1
ATOM 2061 C C . THR A 1 273 ? 16.003 -15.007 -25.906 1.00 81.75 273 THR A C 1
ATOM 2063 O O . THR A 1 273 ? 16.113 -14.608 -27.061 1.00 81.75 273 THR A O 1
ATOM 2066 N N . CYS A 1 274 ? 16.938 -14.763 -24.980 1.00 82.94 274 CYS A N 1
ATOM 2067 C CA . CYS A 1 274 ? 18.178 -14.036 -25.267 1.00 82.94 274 CYS A CA 1
ATOM 2068 C C . CYS A 1 274 ? 19.032 -14.755 -26.324 1.00 82.94 274 CYS A C 1
ATOM 2070 O O . CYS A 1 274 ? 19.503 -14.125 -27.268 1.00 82.94 274 CYS A O 1
ATOM 2072 N N . LEU A 1 275 ? 19.169 -16.081 -26.217 1.00 85.50 275 LEU A N 1
ATOM 2073 C CA . LEU A 1 275 ? 19.917 -16.887 -27.185 1.00 85.50 275 LEU A CA 1
ATOM 2074 C C . LEU A 1 275 ? 19.261 -16.836 -28.575 1.00 85.50 275 LEU A C 1
ATOM 2076 O O . LEU A 1 275 ? 19.944 -16.593 -29.566 1.00 85.50 275 LEU A O 1
ATOM 2080 N N . VAL A 1 276 ? 17.931 -16.963 -28.654 1.00 91.50 276 VAL A N 1
ATOM 2081 C CA . VAL A 1 276 ? 17.193 -16.838 -29.925 1.00 91.50 276 VAL A CA 1
ATOM 2082 C C . VAL A 1 276 ? 17.389 -15.454 -30.549 1.00 91.50 276 VAL A C 1
ATOM 2084 O O . VAL A 1 276 ? 17.687 -15.355 -31.739 1.00 91.50 276 VAL A O 1
ATOM 2087 N N . VAL A 1 277 ? 17.285 -14.384 -29.754 1.00 90.88 277 VAL A N 1
ATOM 2088 C CA . VAL A 1 277 ? 17.535 -13.013 -30.228 1.00 90.88 277 VAL A CA 1
ATOM 2089 C C . VAL A 1 277 ? 18.975 -12.864 -30.732 1.00 90.88 277 VAL A C 1
ATOM 2091 O O . VAL A 1 277 ? 19.184 -12.291 -31.801 1.00 90.88 277 VAL A O 1
ATOM 2094 N N . ALA A 1 278 ? 19.962 -13.433 -30.037 1.00 91.25 278 ALA A N 1
ATOM 2095 C CA . ALA A 1 278 ? 21.356 -13.419 -30.477 1.00 91.25 278 ALA A CA 1
ATOM 2096 C C . ALA A 1 278 ? 21.555 -14.150 -31.819 1.00 91.25 278 ALA A C 1
ATOM 2098 O O . ALA A 1 278 ? 22.236 -13.626 -32.701 1.00 91.25 278 ALA A O 1
ATOM 2099 N N . CYS A 1 279 ? 20.915 -15.307 -32.022 1.00 94.31 279 CYS A N 1
ATOM 2100 C CA . CYS A 1 279 ? 20.943 -16.012 -33.307 1.00 94.31 279 CYS A CA 1
ATOM 2101 C C . CYS A 1 279 ? 20.381 -15.150 -34.449 1.00 94.31 279 CYS A C 1
ATOM 2103 O O . CYS A 1 279 ? 21.012 -15.051 -35.501 1.00 94.31 279 CYS A O 1
ATOM 2105 N N . VAL A 1 280 ? 19.245 -14.476 -34.241 1.00 96.06 280 VAL A N 1
ATOM 2106 C CA . VAL A 1 280 ? 18.650 -13.579 -35.250 1.00 96.06 280 VAL A CA 1
ATOM 2107 C C . VAL A 1 280 ? 19.604 -12.431 -35.599 1.00 96.06 280 VAL A C 1
ATOM 2109 O O . VAL A 1 280 ? 19.830 -12.149 -36.777 1.00 96.06 280 VAL A O 1
ATOM 2112 N N . VAL A 1 281 ? 20.235 -11.811 -34.600 1.00 96.19 281 VAL A N 1
ATOM 2113 C CA . VAL A 1 281 ? 21.212 -10.731 -34.818 1.00 96.19 281 VAL A CA 1
ATOM 2114 C C . VAL A 1 281 ? 22.411 -11.213 -35.640 1.00 96.19 281 VAL A C 1
ATOM 2116 O O . VAL A 1 281 ? 22.812 -10.536 -36.586 1.00 96.19 281 VAL A O 1
ATOM 2119 N N . ILE A 1 282 ? 22.950 -12.400 -35.349 1.00 96.94 282 ILE A N 1
ATOM 2120 C CA . ILE A 1 282 ? 24.066 -12.975 -36.117 1.00 96.94 282 ILE A CA 1
ATOM 2121 C C . ILE A 1 282 ? 23.667 -13.190 -37.582 1.00 96.94 282 ILE A C 1
ATOM 2123 O O . ILE A 1 282 ? 24.427 -12.831 -38.483 1.00 96.94 282 ILE A O 1
ATOM 2127 N N . THR A 1 283 ? 22.466 -13.719 -37.843 1.00 96.81 283 THR A N 1
ATOM 2128 C CA . THR A 1 283 ? 21.995 -13.914 -39.225 1.00 96.81 283 THR A CA 1
ATOM 2129 C C . THR A 1 283 ? 21.850 -12.596 -39.990 1.00 96.81 283 THR A C 1
ATOM 2131 O O . THR A 1 283 ? 22.228 -12.530 -41.159 1.00 96.81 283 THR A O 1
ATOM 2134 N N . LEU A 1 284 ? 21.399 -11.520 -39.332 1.00 96.56 284 LEU A N 1
ATOM 2135 C CA . LEU A 1 284 ? 21.336 -10.181 -39.926 1.00 96.56 284 LEU A CA 1
ATOM 2136 C C . LEU A 1 284 ? 22.725 -9.637 -40.272 1.00 96.56 284 LEU A C 1
ATOM 2138 O O . LEU A 1 284 ? 22.910 -9.076 -41.351 1.00 96.56 284 LEU A O 1
ATOM 2142 N N . ILE A 1 285 ? 23.712 -9.828 -39.394 1.00 96.38 285 ILE A N 1
ATOM 2143 C CA . ILE A 1 285 ? 25.094 -9.394 -39.644 1.00 96.38 285 ILE A CA 1
ATOM 2144 C C . ILE A 1 285 ? 25.680 -10.135 -40.850 1.00 96.38 285 ILE A C 1
ATOM 2146 O O . ILE A 1 285 ? 26.245 -9.500 -41.741 1.00 96.38 285 ILE A O 1
ATOM 2150 N N . LEU A 1 286 ? 25.510 -11.460 -40.917 1.00 96.31 286 LEU A N 1
ATOM 2151 C CA . LEU A 1 286 ? 25.970 -12.264 -42.054 1.00 96.31 286 LEU A CA 1
ATOM 2152 C C . LEU A 1 286 ? 25.293 -11.841 -43.363 1.00 96.31 286 LEU A C 1
ATOM 2154 O O . LEU A 1 286 ? 25.959 -11.735 -44.392 1.00 96.31 286 LEU A O 1
ATOM 2158 N N . PHE A 1 287 ? 23.995 -11.538 -43.322 1.00 96.56 287 PHE A N 1
ATOM 2159 C CA . PHE A 1 287 ? 23.263 -11.030 -44.478 1.00 96.56 287 PHE A CA 1
ATOM 2160 C C . PHE A 1 287 ? 23.822 -9.686 -44.964 1.00 96.56 287 PHE A C 1
ATOM 2162 O O . PHE A 1 287 ? 24.110 -9.527 -46.151 1.00 96.56 287 PHE A O 1
ATOM 2169 N N . ILE A 1 288 ? 24.046 -8.735 -44.051 1.00 95.12 288 ILE A N 1
ATOM 2170 C CA . ILE A 1 288 ? 24.642 -7.433 -44.380 1.00 95.12 288 ILE A CA 1
ATOM 2171 C C . ILE A 1 288 ? 26.049 -7.615 -44.961 1.00 95.12 288 ILE A C 1
ATOM 2173 O O . ILE A 1 288 ? 26.370 -6.990 -45.970 1.00 95.12 288 ILE A O 1
ATOM 2177 N N . MET A 1 289 ? 26.870 -8.492 -44.373 1.00 94.12 289 MET A N 1
ATOM 2178 C CA . MET A 1 289 ? 28.202 -8.812 -44.893 1.00 94.12 289 MET A CA 1
ATOM 2179 C C . MET A 1 289 ? 28.142 -9.390 -46.308 1.00 94.12 289 MET A C 1
ATOM 2181 O O . MET A 1 289 ? 28.893 -8.946 -47.172 1.00 94.12 289 MET A O 1
ATOM 2185 N N . MET A 1 290 ? 27.230 -10.325 -46.582 1.00 95.31 290 MET A N 1
ATOM 2186 C CA . MET A 1 290 ? 27.067 -10.908 -47.916 1.00 95.31 290 MET A CA 1
ATOM 2187 C C . MET A 1 290 ? 26.648 -9.853 -48.950 1.00 95.31 290 MET A C 1
ATOM 2189 O O . MET A 1 290 ? 27.227 -9.782 -50.034 1.00 95.31 290 MET A O 1
ATOM 2193 N N . VAL A 1 291 ? 25.689 -8.988 -48.608 1.00 93.31 291 VAL A N 1
ATOM 2194 C CA . VAL A 1 291 ? 25.260 -7.876 -49.473 1.00 93.31 291 VAL A CA 1
ATOM 2195 C C . VAL A 1 291 ? 26.404 -6.888 -49.705 1.00 93.31 291 VAL A C 1
ATOM 2197 O O . VAL A 1 291 ? 26.601 -6.428 -50.832 1.00 93.31 291 VAL A O 1
ATOM 2200 N N . ALA A 1 292 ? 27.186 -6.579 -48.668 1.00 91.12 292 ALA A N 1
ATOM 2201 C CA . ALA A 1 292 ? 28.355 -5.717 -48.776 1.00 91.12 292 ALA A CA 1
ATOM 2202 C C . ALA A 1 292 ? 29.419 -6.319 -49.706 1.00 91.12 292 ALA A C 1
ATOM 2204 O O . ALA A 1 292 ? 29.931 -5.605 -50.566 1.00 91.12 292 ALA A O 1
ATOM 2205 N N . LEU A 1 293 ? 29.692 -7.625 -49.598 1.00 93.62 293 LEU A N 1
ATOM 2206 C CA . LEU A 1 293 ? 30.618 -8.334 -50.483 1.00 93.62 293 LEU A CA 1
ATOM 2207 C C . LEU A 1 293 ? 30.153 -8.287 -51.938 1.00 93.62 293 LEU A C 1
ATOM 2209 O O . LEU A 1 293 ? 30.926 -7.876 -52.793 1.00 93.62 293 LEU A O 1
ATOM 2213 N N . ILE A 1 294 ? 28.884 -8.597 -52.227 1.00 92.12 294 ILE A N 1
ATOM 2214 C CA . ILE A 1 294 ? 28.340 -8.502 -53.594 1.00 92.12 294 ILE A CA 1
ATOM 2215 C C . ILE A 1 294 ? 28.497 -7.080 -54.139 1.00 92.12 294 ILE A C 1
ATOM 2217 O O . ILE A 1 294 ? 28.862 -6.886 -55.299 1.00 92.12 294 ILE A O 1
ATOM 2221 N N . ARG A 1 295 ? 28.231 -6.068 -53.308 1.00 88.38 295 ARG A N 1
ATOM 2222 C CA . ARG A 1 295 ? 28.335 -4.671 -53.730 1.00 88.38 295 ARG A CA 1
ATOM 2223 C C . ARG A 1 295 ? 29.778 -4.241 -53.989 1.00 88.38 295 ARG A C 1
ATOM 2225 O O . ARG A 1 295 ? 29.993 -3.440 -54.891 1.00 88.38 295 ARG A O 1
ATOM 2232 N N . ILE A 1 296 ? 30.730 -4.748 -53.208 1.00 90.38 296 ILE A N 1
ATOM 2233 C CA . ILE A 1 296 ? 32.163 -4.483 -53.375 1.00 90.38 296 ILE A CA 1
ATOM 2234 C C . ILE A 1 296 ? 32.703 -5.219 -54.600 1.00 90.38 296 ILE A C 1
ATOM 2236 O O . ILE A 1 296 ? 33.378 -4.603 -55.406 1.00 90.38 296 ILE A O 1
ATOM 2240 N N . THR A 1 297 ? 32.369 -6.497 -54.783 1.00 90.19 297 THR A N 1
ATOM 2241 C CA . THR A 1 297 ? 32.844 -7.313 -55.912 1.00 90.19 297 THR A CA 1
ATOM 2242 C C . THR A 1 297 ? 32.257 -6.878 -57.255 1.00 90.19 297 THR A C 1
ATOM 2244 O O . THR A 1 297 ? 32.872 -7.090 -58.293 1.00 90.19 297 THR A O 1
ATOM 2247 N N . ARG A 1 298 ? 31.060 -6.283 -57.264 1.00 75.44 298 ARG A N 1
ATOM 2248 C CA . ARG A 1 298 ? 30.442 -5.730 -58.480 1.00 75.44 298 ARG A CA 1
ATOM 2249 C C . ARG A 1 298 ? 30.993 -4.344 -58.858 1.00 75.44 298 ARG A C 1
ATOM 2251 O O . ARG A 1 298 ? 30.667 -3.850 -59.937 1.00 75.44 298 ARG A O 1
ATOM 2258 N N . ARG A 1 299 ? 31.750 -3.699 -57.970 1.00 57.59 299 ARG A N 1
ATOM 2259 C CA . ARG A 1 299 ? 32.382 -2.398 -58.205 1.00 57.59 299 ARG A CA 1
ATOM 2260 C C . ARG A 1 299 ? 33.790 -2.581 -58.750 1.00 57.59 299 ARG A C 1
ATOM 2262 O O . ARG A 1 299 ? 34.177 -1.709 -59.552 1.00 57.59 299 ARG A O 1
#

Foldseek 3Di:
DVVLVVVLVVLVVVLVVLLVVLLVCLVVPPLDVPCLVVSLVVLVVSLVSLVVSVVSLVSNCVSCVPDDPVRVVVSVVSVVSSVVSNVSSVVSNVVSPPDDPDPDPPPVVDDDDDDDDDDDDDDDDDDDDDDDDDDDDDDDDDDDDDDDDDDDDDDDDDDDDDDDDDDDDDDDDDDDDPDDD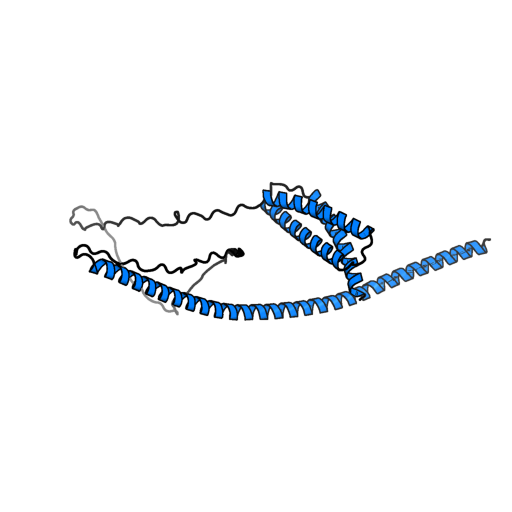DDDDDDDDDDDDDDPPPPVVVVVVVVVVVVVVVVVVVVVVVVVVVVVVVVVVVVVVVVVVVVVVVVVVVVVVVVVVVVVVVVVVVVVVVVVVVVVVVVVVVVVVVVVVVVVVVVVVVD

Solvent-accessible surface area (backbone atoms only — not comparable to full-atom values): 19116 Å² total; per-residue (Å²): 126,74,67,61,58,56,49,44,54,52,50,52,56,48,43,58,53,48,51,55,49,50,52,50,49,61,73,68,50,75,88,56,77,87,47,46,72,62,48,40,54,48,39,54,57,50,51,52,53,51,52,51,47,51,51,51,52,52,52,44,58,69,73,39,83,81,60,50,80,66,53,55,50,51,53,52,52,52,48,53,51,50,52,52,51,49,53,54,42,50,54,50,45,68,72,50,55,78,75,78,80,74,78,78,67,80,75,81,72,62,81,77,83,78,77,84,81,80,79,84,80,90,83,86,83,88,84,88,82,90,86,87,85,82,87,87,88,89,82,85,87,90,85,85,88,86,86,87,86,89,83,88,86,85,82,87,83,90,77,84,80,85,83,81,80,84,83,91,74,84,84,78,90,73,87,78,76,84,84,79,87,83,93,77,81,89,79,81,87,82,88,79,81,94,72,98,65,65,70,62,58,55,50,48,54,51,51,52,52,52,49,53,52,47,51,49,51,53,50,51,55,48,52,51,52,51,50,52,52,48,51,59,46,51,56,51,50,49,55,52,52,50,55,50,47,53,51,49,53,53,48,51,51,51,50,53,53,48,50,51,52,52,48,54,51,50,56,57,60,48,48,58,55,51,51,53,53,50,52,53,53,51,54,51,51,52,50,52,50,51,53,49,48,54,57,55,75,74,102

pLDDT: mean 71.99, std 22.33, range [27.7, 96.94]

Organism: NCBI:txid97359

Sequence (299 aa):
MAVTTELSSHDEVNLGRLVRRLEKSTSNTLWDDADHPATWMQCLATLEKVKYARHLLRNLELNNVDATPQQTKSYAAMKAVLDGVEASVQDVERKLAPQPPRPERLLDQLPLPLPPRIEPTPAPDQPTREDIAPGPIGDLIPSEPGQASPPADLLSPSTEPTSPSDPTAAPDLTTTMPTLLSPAAPAAPTSSTTTAIAPKFLQNSQALQTELSDQLAQMSAQLRRNALHFQDALVKDKAVVEAAGEKVESNLGMLTSTRVRLRDHRGKSGSTTCLVVACVVITLILFIMMVALIRITRR

Nearest PDB structures (foldseek):
  8fvt-assembly1_B  TM=5.604E-01  e=2.911E-01  synthetic construct
  6xxv-assembly2_F  TM=4.292E-01  e=5.862E-01  Homo sapiens
  3vpr-assembly2_C  TM=5.432E-01  e=9.094E+00  Thermus thermophilus HB8

Secondary structure (DSSP, 8-state):
-HHHHHHHHHHHHHHHHHHHHHHHHHHH----GGGHHHHHHHHHHHHHHHHHHHHHHHHHHHH-TT--HHHHHHHHHHHHHHHHHHHHHHHHHHHHPPPPPPPPPTTTTSPPPPPP-PPPPP--------------------------------------------------------------PPPPPPP----S-HHHHHHHHHHHHHHHHHHHHHHHHHHHHHHHHHHHHHHHHHHHHHHHHHHHHHHHHHHHHHHHHHHHHHHHHHHHHHHHHHHHHHHHHHHHHHHHHHHHHT-

Radius of gyration: 43.43 Å; Cα contacts (8 Å, |Δi|>4): 55; chains: 1; bounding box: 118×93×129 Å

InterPro domains:
  IPR019150 Vesicle transport protein, Use1 [PF09753] (193-297)
  IPR019150 Vesicle transport protein, Use1 [PTHR13050] (9-297)